Protein AF-A0A2K3KCA1-F1 (afdb_monomer_lite)

Secondary structure (DSSP, 8-state):
--TTS---S---HHHHHHHHHHHHHHHHHH-TTSHHHHHHHHHH-TTS-TTT----SS--HHHHHHHHTHHHHHHHEEEEPSSSTTSBSSSS--SSS-PPP-B-TT-TT--TT-BGGGGEETTTTEE-HHHHHHHB-HHHHHHHHTS---TT--S-EEEE------SSTHHHHHHS-S-HHHHHHHHHHHTT-S--HHHHHTTT-----B-TTTSSSB--TTIIIIISHHHHHHHTT-TTHHHHHHHHHT-

pLDDT: mean 82.25, std 14.73, range [27.23, 96.88]

Sequence (251 aa):
MHKSDGGMGFKSLPAFNLAMLGKQGWRVMSNPNILISKIYKARYFPHCDFFDSKVGHNPSFVWRSICNSKFILKAGSRWRIGSGKDIPLLNENWLYDASAVSLQQTNVLLDARLTVADIIIQDEKCWNMPLITSIFEPNCVTKILDTPLYKSVVDDMRIWRVEKMVNGAWVLLWKIKVPPRVKNLLWRICRRCIPTRVNLRSRGVNCIDTCPLCNEHEEDSHHIFFDCPSSRNVWSMCTFHPIIVAAMQNG

Structure (mmCIF, N/CA/C/O backbone):
data_AF-A0A2K3KCA1-F1
#
_entry.id   AF-A0A2K3KCA1-F1
#
loop_
_atom_site.group_PDB
_atom_site.id
_atom_site.type_symbol
_atom_site.label_atom_id
_atom_site.label_alt_id
_atom_site.label_comp_id
_atom_site.label_asym_id
_atom_site.label_entity_id
_atom_site.label_seq_id
_atom_site.pdbx_PDB_ins_code
_atom_site.Cartn_x
_atom_site.Cartn_y
_atom_site.Cartn_z
_atom_site.occupancy
_atom_site.B_iso_or_equiv
_atom_site.auth_seq_id
_atom_site.auth_comp_id
_atom_site.auth_asym_id
_atom_site.auth_atom_id
_atom_site.pdbx_PDB_model_num
ATOM 1 N N . MET A 1 1 ? 26.285 -17.784 -18.786 1.00 34.34 1 MET A N 1
ATOM 2 C CA . MET A 1 1 ? 26.474 -16.330 -18.600 1.00 34.34 1 MET A CA 1
ATOM 3 C C . MET A 1 1 ? 25.741 -15.924 -17.332 1.00 34.34 1 MET A C 1
ATOM 5 O O . MET A 1 1 ? 24.537 -16.156 -17.238 1.00 34.34 1 MET A O 1
ATOM 9 N N . HIS A 1 2 ? 26.481 -15.498 -16.311 1.00 27.23 2 HIS A N 1
ATOM 10 C CA . HIS A 1 2 ? 25.967 -15.276 -14.960 1.00 27.23 2 HIS A CA 1
ATOM 11 C C . HIS A 1 2 ? 25.140 -13.976 -14.922 1.00 27.23 2 HIS A C 1
ATOM 13 O O . HIS A 1 2 ? 25.362 -13.067 -15.717 1.00 27.23 2 HIS A O 1
ATOM 19 N N . LYS A 1 3 ? 24.174 -13.855 -14.000 1.00 37.88 3 LYS A N 1
ATOM 20 C CA . LYS A 1 3 ? 23.324 -12.648 -13.848 1.00 37.88 3 LYS A CA 1
ATOM 21 C C . LYS A 1 3 ? 24.113 -11.345 -13.603 1.00 37.88 3 LYS A C 1
ATOM 23 O O . LYS A 1 3 ? 23.516 -10.275 -13.696 1.00 37.88 3 LYS A O 1
ATOM 28 N N . SER A 1 4 ? 25.403 -11.438 -13.277 1.00 35.81 4 SER A N 1
ATOM 29 C CA . SER A 1 4 ? 26.333 -10.317 -13.111 1.00 35.81 4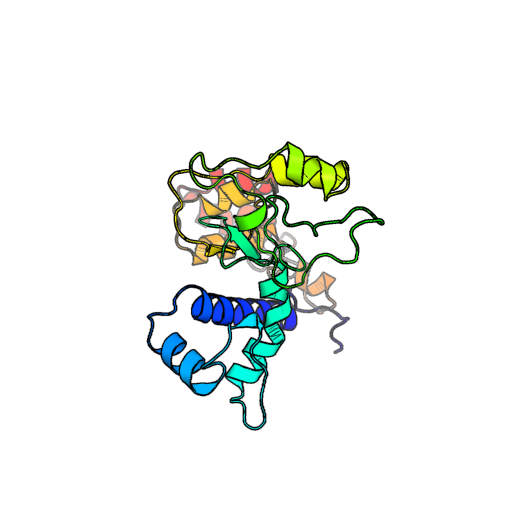 SER A CA 1
ATOM 30 C C . SER A 1 4 ? 26.791 -9.687 -14.430 1.00 35.81 4 SER A C 1
ATOM 32 O O . SER A 1 4 ? 27.203 -8.534 -14.417 1.00 35.81 4 SER A O 1
ATOM 34 N N . ASP A 1 5 ? 26.650 -10.379 -15.566 1.00 35.44 5 ASP A N 1
ATOM 35 C CA . ASP A 1 5 ? 27.353 -10.015 -16.807 1.00 35.44 5 ASP A CA 1
ATOM 36 C C . ASP A 1 5 ? 26.414 -9.405 -17.863 1.00 35.44 5 ASP A C 1
ATOM 38 O O . ASP A 1 5 ? 26.491 -9.717 -19.045 1.00 35.44 5 ASP A O 1
ATOM 42 N N . GLY A 1 6 ? 25.486 -8.540 -17.442 1.00 42.59 6 GLY A N 1
ATOM 43 C CA . GLY A 1 6 ? 24.669 -7.756 -18.377 1.00 42.59 6 GLY A CA 1
ATOM 44 C C . GLY A 1 6 ? 23.314 -8.382 -18.729 1.00 42.59 6 GLY A C 1
ATOM 45 O O . GLY A 1 6 ? 23.112 -8.984 -19.780 1.00 42.59 6 GLY A O 1
ATOM 46 N N . GLY A 1 7 ? 22.314 -8.158 -17.872 1.00 43.47 7 GLY A N 1
ATOM 47 C CA . GLY A 1 7 ? 20.905 -8.379 -18.215 1.00 43.47 7 GLY A CA 1
ATOM 48 C C . GLY A 1 7 ? 20.325 -7.236 -19.064 1.00 43.47 7 GLY A C 1
ATOM 49 O O . GLY A 1 7 ? 20.695 -6.079 -18.894 1.00 43.47 7 GLY A O 1
ATOM 50 N N . MET A 1 8 ? 19.359 -7.542 -19.939 1.00 47.09 8 MET A N 1
ATOM 51 C CA . MET A 1 8 ? 18.669 -6.662 -20.915 1.00 47.09 8 MET A CA 1
ATOM 52 C C . MET A 1 8 ? 17.962 -5.389 -20.375 1.00 47.09 8 MET A C 1
ATOM 54 O O . MET A 1 8 ? 17.256 -4.717 -21.119 1.00 47.09 8 MET A O 1
ATOM 58 N N . GLY A 1 9 ? 18.152 -4.979 -19.117 1.00 46.53 9 GLY A N 1
ATOM 59 C CA . GLY A 1 9 ? 17.523 -3.769 -18.560 1.00 46.53 9 GLY A CA 1
ATOM 60 C C . GLY A 1 9 ? 16.072 -3.974 -18.115 1.00 46.53 9 GLY A C 1
ATOM 61 O O . GLY A 1 9 ? 15.399 -3.023 -17.719 1.00 46.53 9 GLY A O 1
ATOM 62 N N . PHE A 1 10 ? 15.590 -5.219 -18.107 1.00 45.81 10 PHE A N 1
ATOM 63 C CA . PHE A 1 10 ? 14.443 -5.569 -17.286 1.00 45.81 10 PHE A CA 1
ATOM 64 C C . PHE A 1 10 ? 14.870 -5.429 -15.824 1.00 45.81 10 PHE A C 1
ATOM 66 O O . PHE A 1 10 ? 15.789 -6.112 -15.371 1.00 45.81 10 PHE A O 1
ATOM 73 N N . LYS A 1 11 ? 14.210 -4.518 -15.095 1.00 56.41 11 LYS A N 1
ATOM 74 C CA . LYS A 1 11 ? 14.203 -4.494 -13.624 1.00 56.41 11 LYS A CA 1
ATOM 75 C C . LYS A 1 11 ? 14.161 -5.937 -13.117 1.00 56.41 11 LYS A C 1
ATOM 77 O O . LYS A 1 11 ? 13.421 -6.729 -13.694 1.00 56.41 11 LYS A O 1
ATOM 82 N N . SER A 1 12 ? 14.937 -6.252 -12.074 1.00 64.38 12 SER A N 1
ATOM 83 C CA . SER A 1 12 ? 14.978 -7.564 -11.406 1.00 64.38 12 SER A CA 1
ATOM 84 C C . SER A 1 12 ? 13.654 -8.326 -11.573 1.00 64.38 12 SER A C 1
ATOM 86 O O . SER A 1 12 ? 12.647 -7.945 -10.978 1.00 64.38 12 SER A O 1
ATOM 88 N N . LEU A 1 13 ? 13.634 -9.360 -12.432 1.00 71.81 13 LEU A N 1
ATOM 89 C CA . LEU A 1 13 ? 12.456 -10.213 -12.655 1.00 71.81 13 LEU A CA 1
ATOM 90 C C . LEU A 1 13 ? 11.852 -10.699 -11.325 1.00 71.81 13 LEU A C 1
ATOM 92 O O . LEU A 1 13 ? 10.631 -10.635 -11.183 1.00 71.81 13 LEU A O 1
ATOM 96 N N . PRO A 1 14 ? 12.664 -11.095 -10.319 1.00 78.62 14 PRO A N 1
ATOM 97 C CA . PRO A 1 14 ? 12.167 -11.344 -8.971 1.00 78.62 14 PRO A CA 1
ATOM 98 C C . PRO A 1 14 ? 11.385 -10.169 -8.374 1.00 78.62 14 PRO A C 1
ATOM 100 O O . PRO A 1 14 ? 10.274 -10.373 -7.901 1.00 78.62 14 PRO A O 1
ATOM 103 N N . ALA A 1 15 ? 11.910 -8.943 -8.438 1.00 75.81 15 ALA A N 1
ATOM 104 C CA . ALA A 1 15 ? 11.234 -7.760 -7.905 1.00 75.81 15 ALA A CA 1
ATOM 105 C C . ALA A 1 15 ? 9.940 -7.430 -8.666 1.00 75.81 15 ALA A C 1
ATOM 107 O O . ALA A 1 15 ? 8.930 -7.099 -8.049 1.00 75.81 15 ALA A O 1
ATOM 108 N N . PHE A 1 16 ? 9.938 -7.558 -9.997 1.00 78.12 16 PHE A N 1
ATOM 109 C CA . PHE A 1 16 ? 8.734 -7.354 -10.807 1.00 78.12 16 PHE A CA 1
ATOM 110 C C . PHE A 1 16 ? 7.652 -8.390 -10.487 1.00 78.12 16 PHE A C 1
ATOM 112 O O . PHE A 1 16 ? 6.501 -8.029 -10.243 1.00 78.12 16 PHE A O 1
ATOM 119 N N . ASN A 1 17 ? 8.024 -9.671 -10.430 1.00 86.00 17 ASN A N 1
ATOM 120 C CA . ASN A 1 17 ? 7.108 -10.749 -10.067 1.00 86.00 17 ASN A CA 1
ATOM 121 C C . ASN A 1 17 ? 6.548 -10.541 -8.660 1.00 86.00 17 ASN A C 1
ATOM 123 O O . ASN A 1 17 ? 5.348 -10.686 -8.446 1.00 86.00 17 ASN A O 1
ATOM 127 N N . LEU A 1 18 ? 7.395 -10.141 -7.715 1.00 86.62 18 LEU A N 1
ATOM 128 C CA . LEU A 1 18 ? 6.991 -9.879 -6.342 1.00 86.62 18 LEU A CA 1
ATOM 129 C C . LEU A 1 18 ? 6.038 -8.677 -6.240 1.00 86.62 18 LEU A C 1
ATOM 131 O O . LEU A 1 18 ? 5.047 -8.751 -5.517 1.00 86.62 18 LEU A O 1
ATOM 135 N N . ALA A 1 19 ? 6.259 -7.621 -7.029 1.00 86.75 19 ALA A N 1
ATOM 136 C CA . ALA A 1 19 ? 5.333 -6.495 -7.144 1.00 86.75 19 ALA A CA 1
ATOM 137 C C . ALA A 1 19 ? 3.984 -6.910 -7.759 1.00 86.75 19 ALA A C 1
ATOM 139 O O . ALA A 1 19 ? 2.928 -6.482 -7.292 1.00 86.75 19 ALA A O 1
ATOM 140 N N . MET A 1 20 ? 3.993 -7.777 -8.775 1.00 88.19 20 MET A N 1
ATOM 141 C CA . MET A 1 20 ? 2.770 -8.314 -9.382 1.00 88.19 20 MET A CA 1
ATOM 142 C C . MET A 1 20 ? 1.984 -9.194 -8.404 1.00 88.19 20 MET A C 1
ATOM 144 O O . MET A 1 20 ? 0.762 -9.074 -8.330 1.00 88.19 20 MET A O 1
ATOM 148 N N . LEU A 1 21 ? 2.667 -10.033 -7.621 1.00 93.50 21 LEU A N 1
ATOM 149 C CA . LEU A 1 21 ? 2.056 -10.831 -6.553 1.00 93.50 21 LEU A CA 1
ATOM 150 C C . LEU A 1 21 ? 1.466 -9.938 -5.461 1.00 93.50 21 LEU A C 1
ATOM 152 O O . LEU A 1 21 ? 0.311 -10.132 -5.082 1.00 93.50 21 LEU A O 1
ATOM 156 N N . GLY A 1 22 ? 2.207 -8.904 -5.050 1.00 92.62 22 GLY A N 1
ATOM 157 C CA . GLY A 1 22 ? 1.713 -7.875 -4.143 1.00 92.62 22 GLY A CA 1
ATOM 158 C C . GLY A 1 22 ? 0.433 -7.239 -4.683 1.00 92.62 22 GLY A C 1
ATOM 159 O O . GLY A 1 22 ? -0.584 -7.224 -4.001 1.00 92.62 22 GLY A O 1
ATOM 160 N N . LYS A 1 23 ? 0.410 -6.824 -5.954 1.00 91.38 23 LYS A N 1
ATOM 161 C CA . LYS A 1 23 ? -0.791 -6.263 -6.591 1.00 91.38 23 LYS A CA 1
ATOM 162 C C . LYS A 1 23 ? -2.000 -7.204 -6.522 1.00 91.38 23 LYS A C 1
ATOM 164 O O . LYS A 1 23 ? -3.115 -6.732 -6.304 1.00 91.38 23 LYS A O 1
ATOM 169 N N . GLN A 1 24 ? -1.806 -8.514 -6.695 1.00 94.25 24 GLN A N 1
ATOM 170 C CA . GLN A 1 24 ? -2.896 -9.485 -6.538 1.00 94.25 24 GLN A CA 1
ATOM 171 C C . GLN A 1 24 ? -3.348 -9.603 -5.078 1.00 94.25 24 GLN A C 1
ATOM 173 O O . GLN A 1 24 ? -4.548 -9.547 -4.819 1.00 94.25 24 GLN A O 1
ATOM 178 N N . GLY A 1 25 ? -2.416 -9.699 -4.124 1.00 94.94 25 GLY A N 1
ATOM 179 C CA . GLY A 1 25 ? -2.739 -9.713 -2.693 1.00 94.94 25 GLY A CA 1
ATOM 180 C C . GLY A 1 25 ? -3.488 -8.452 -2.249 1.00 94.94 25 GLY A C 1
ATOM 181 O O . GLY A 1 25 ? -4.513 -8.544 -1.579 1.00 94.94 25 GLY A O 1
ATOM 182 N N . TRP A 1 26 ? -3.057 -7.280 -2.724 1.00 94.25 26 TRP A N 1
ATOM 183 C CA . TRP A 1 26 ? -3.742 -6.006 -2.506 1.00 94.25 26 TRP A CA 1
ATOM 184 C C . TRP A 1 26 ? -5.166 -6.032 -3.058 1.00 94.25 26 TRP A C 1
ATOM 186 O O . TRP A 1 26 ? -6.106 -5.646 -2.373 1.00 94.25 26 TRP A O 1
ATOM 196 N N . ARG A 1 27 ? -5.359 -6.547 -4.279 1.00 94.06 27 ARG A N 1
ATOM 197 C C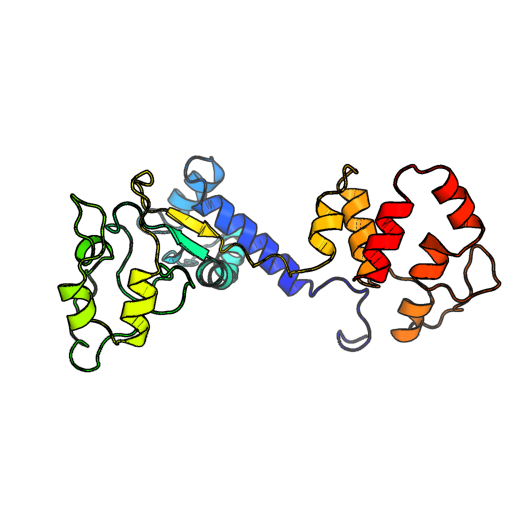A . ARG A 1 27 ? -6.691 -6.660 -4.887 1.00 94.06 27 ARG A CA 1
ATOM 198 C C . ARG A 1 27 ? -7.631 -7.537 -4.060 1.00 94.06 27 ARG A C 1
ATOM 200 O O . ARG A 1 27 ? -8.797 -7.168 -3.936 1.00 94.06 27 ARG A O 1
ATOM 207 N N . VAL A 1 28 ? -7.130 -8.656 -3.527 1.00 93.44 28 VAL A N 1
ATOM 208 C CA . VAL A 1 28 ? -7.892 -9.571 -2.661 1.00 93.44 28 VAL A CA 1
ATOM 209 C C . VAL A 1 28 ? -8.354 -8.859 -1.388 1.00 93.44 28 VAL A C 1
ATOM 211 O O . VAL A 1 28 ? -9.514 -8.979 -1.008 1.00 93.44 28 VAL A O 1
ATOM 214 N N . MET A 1 29 ? -7.469 -8.078 -0.768 1.00 91.38 29 MET A N 1
ATOM 215 C CA . MET A 1 29 ? -7.757 -7.365 0.477 1.00 91.38 29 MET A CA 1
ATOM 216 C C . MET A 1 29 ? -8.664 -6.143 0.274 1.00 91.38 29 MET A C 1
ATOM 218 O O . MET A 1 29 ? -9.647 -5.978 0.986 1.00 91.38 29 MET A O 1
ATOM 222 N N . SER A 1 30 ? -8.372 -5.289 -0.709 1.00 89.62 30 SER A N 1
ATOM 223 C CA . SER A 1 30 ? -9.111 -4.035 -0.921 1.00 89.62 30 SER A CA 1
ATOM 224 C C . SER A 1 30 ? -10.482 -4.224 -1.569 1.00 89.62 30 SER A C 1
ATOM 226 O O . SER A 1 30 ? -11.283 -3.297 -1.565 1.00 89.62 30 SER A O 1
ATOM 228 N N . ASN A 1 31 ? -10.761 -5.395 -2.151 1.00 92.75 31 ASN A N 1
ATOM 229 C CA . ASN A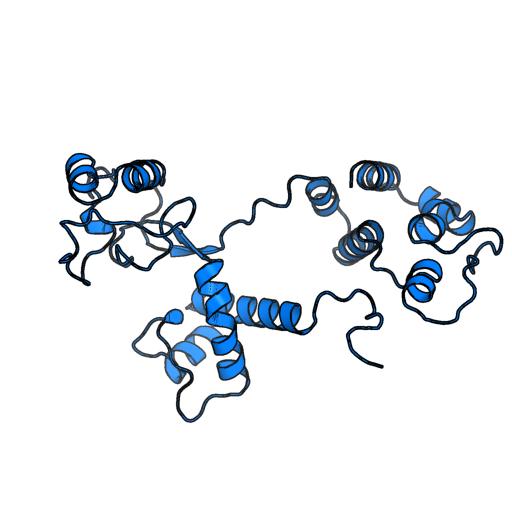 1 31 ? -12.048 -5.696 -2.777 1.00 92.75 31 ASN A CA 1
ATOM 230 C C . ASN A 1 31 ? -12.614 -6.991 -2.184 1.00 92.75 31 ASN A C 1
ATOM 232 O O . ASN A 1 31 ? -12.547 -8.028 -2.837 1.00 92.75 31 ASN A O 1
ATOM 236 N N . PRO A 1 32 ? -13.182 -6.983 -0.970 1.00 92.12 32 PRO A N 1
ATOM 237 C CA . PRO A 1 32 ? -13.661 -8.212 -0.331 1.00 92.12 32 PRO A CA 1
ATOM 238 C C . PRO A 1 32 ? -14.840 -8.862 -1.077 1.00 92.12 32 PRO A C 1
ATOM 240 O O . PRO A 1 32 ? -15.044 -10.071 -0.997 1.00 92.12 32 PRO A O 1
ATOM 243 N N . ASN A 1 33 ? -15.594 -8.078 -1.855 1.00 94.25 33 ASN A N 1
ATOM 244 C CA . ASN A 1 33 ? -16.845 -8.523 -2.472 1.00 94.25 33 ASN A CA 1
ATOM 245 C C . ASN A 1 33 ? -16.694 -9.241 -3.820 1.00 94.25 33 ASN A C 1
ATOM 247 O O . ASN A 1 33 ? -17.650 -9.879 -4.269 1.00 94.25 33 ASN A O 1
ATOM 251 N N . ILE A 1 34 ? -15.529 -9.174 -4.469 1.00 95.81 34 ILE A N 1
ATOM 252 C CA . ILE A 1 34 ? -15.318 -9.891 -5.734 1.00 95.81 34 ILE A CA 1
ATOM 253 C C . ILE A 1 34 ? -15.179 -11.395 -5.476 1.00 95.81 34 ILE A C 1
ATOM 255 O O . ILE A 1 34 ? -14.657 -11.817 -4.443 1.00 95.81 34 ILE A O 1
ATOM 259 N N . LEU A 1 35 ? -15.613 -12.209 -6.443 1.00 96.56 35 LEU A N 1
ATOM 260 C CA . LEU A 1 35 ? -15.652 -13.671 -6.322 1.00 96.56 35 LEU A CA 1
ATOM 261 C C . LEU A 1 35 ? -14.319 -14.262 -5.845 1.00 96.56 35 LEU A C 1
ATOM 263 O O . LEU A 1 35 ? -14.293 -15.071 -4.923 1.00 96.56 35 LEU A O 1
ATOM 267 N N . ILE A 1 36 ? -13.211 -13.821 -6.444 1.00 94.56 36 ILE A N 1
ATOM 268 C CA . ILE A 1 36 ? -11.882 -14.328 -6.102 1.00 94.56 36 ILE A CA 1
ATOM 269 C C . ILE A 1 36 ? -11.548 -14.057 -4.627 1.00 94.56 36 ILE A C 1
ATOM 271 O O . ILE A 1 36 ? -11.116 -14.969 -3.930 1.00 94.56 36 ILE A O 1
ATOM 275 N N . SER A 1 37 ? -11.839 -12.863 -4.107 1.00 96.00 37 SER A N 1
ATOM 276 C CA . SER A 1 37 ? -11.591 -12.515 -2.704 1.00 96.00 37 SER A CA 1
ATOM 277 C C . SER A 1 37 ? -12.434 -13.352 -1.751 1.00 96.00 37 SER A C 1
ATOM 279 O O . SER A 1 37 ? -11.899 -13.857 -0.769 1.00 96.00 37 SER A O 1
ATOM 281 N N . LYS A 1 38 ? -13.715 -13.582 -2.074 1.00 96.88 38 LYS A N 1
ATOM 282 C CA . LYS A 1 38 ? -14.600 -14.462 -1.291 1.00 96.88 38 LYS A CA 1
ATOM 283 C C . LYS A 1 38 ? -14.077 -15.899 -1.241 1.00 96.88 38 LYS A C 1
ATOM 285 O O . LYS A 1 38 ? -14.025 -16.489 -0.165 1.00 96.88 38 LYS A O 1
ATOM 290 N N . ILE A 1 39 ? -13.624 -16.438 -2.377 1.00 95.88 39 ILE A N 1
ATOM 291 C CA . ILE A 1 39 ? -13.025 -17.781 -2.456 1.00 95.88 39 ILE A CA 1
ATOM 292 C C . ILE A 1 39 ? -11.743 -17.858 -1.618 1.00 95.88 39 ILE A C 1
ATOM 294 O O . ILE A 1 39 ? -11.576 -18.792 -0.836 1.00 95.88 39 ILE A O 1
ATOM 298 N N . TYR A 1 40 ? -10.836 -16.885 -1.758 1.00 95.94 40 TYR A N 1
ATOM 299 C CA . TYR A 1 40 ? -9.587 -16.863 -0.991 1.00 95.94 40 TYR A CA 1
ATOM 300 C C . TYR A 1 40 ? -9.843 -16.717 0.514 1.00 95.94 40 TYR A C 1
ATOM 302 O O . TYR A 1 40 ? -9.235 -17.451 1.292 1.00 95.94 40 TYR A O 1
ATOM 310 N N . LYS A 1 41 ? -10.772 -15.836 0.909 1.00 95.75 41 LYS A N 1
ATOM 311 C CA . LYS A 1 41 ? -11.209 -15.656 2.298 1.00 95.75 41 LYS A CA 1
ATOM 312 C C . LYS A 1 41 ? -11.726 -16.971 2.871 1.00 95.75 41 LYS A C 1
ATOM 314 O O . LYS A 1 41 ? -11.189 -17.435 3.867 1.00 95.75 41 LYS A O 1
ATOM 319 N N . ALA A 1 42 ? -12.694 -17.607 2.210 1.00 95.75 42 ALA A N 1
ATOM 320 C CA . ALA A 1 42 ? -13.289 -18.856 2.680 1.00 95.75 42 ALA A CA 1
ATOM 321 C C . ALA A 1 42 ? -12.269 -20.003 2.777 1.00 95.75 42 ALA A C 1
ATOM 323 O O . ALA A 1 42 ? -12.284 -20.763 3.741 1.00 95.75 42 ALA A O 1
ATOM 324 N N . ARG A 1 43 ? -11.365 -20.124 1.796 1.00 95.62 43 ARG A N 1
ATOM 325 C CA . ARG A 1 43 ? -10.423 -21.249 1.725 1.00 95.62 43 ARG A CA 1
ATOM 326 C C . ARG A 1 43 ? -9.196 -21.093 2.621 1.00 95.62 43 ARG A C 1
ATOM 328 O O . ARG A 1 43 ? -8.724 -22.093 3.152 1.00 95.62 43 ARG A O 1
ATOM 335 N N . TYR A 1 44 ? -8.625 -19.894 2.721 1.00 95.88 44 TYR A N 1
ATOM 336 C CA . TYR A 1 44 ? -7.292 -19.715 3.312 1.00 95.88 44 TYR A CA 1
ATOM 337 C C . TYR A 1 44 ? -7.268 -18.864 4.581 1.00 95.88 44 TYR A C 1
ATOM 339 O O . TYR A 1 44 ? -6.315 -18.976 5.351 1.00 95.88 44 TYR A O 1
ATOM 347 N N . PHE A 1 45 ? -8.268 -18.011 4.807 1.00 95.06 45 PHE A N 1
ATOM 348 C CA . PHE A 1 45 ? -8.321 -17.142 5.988 1.00 95.06 45 PHE A CA 1
ATOM 349 C C . PHE A 1 45 ? -9.750 -16.843 6.456 1.00 95.06 45 PHE A C 1
ATOM 351 O O . PHE A 1 45 ? -10.130 -15.678 6.594 1.00 95.06 45 PHE A O 1
ATOM 358 N N . PRO A 1 46 ? -10.563 -17.885 6.724 1.00 95.00 46 PRO A N 1
ATOM 359 C CA . PRO A 1 46 ? -11.988 -17.713 7.004 1.00 95.00 46 PRO A CA 1
ATOM 360 C C . PRO A 1 46 ? -12.246 -16.876 8.261 1.00 95.00 46 PRO A C 1
ATOM 362 O O . PRO A 1 46 ? -13.175 -16.074 8.277 1.00 95.00 46 PRO A O 1
ATOM 365 N N . HIS A 1 47 ? -11.381 -16.999 9.271 1.00 94.06 47 HIS A N 1
ATOM 366 C CA . HIS A 1 47 ? -11.570 -16.398 10.597 1.00 94.06 47 HIS A CA 1
ATOM 367 C C . HIS A 1 47 ? -10.528 -15.332 10.961 1.00 94.06 47 HIS A C 1
ATOM 369 O O . HIS A 1 47 ? -10.496 -14.879 12.097 1.00 94.06 47 HIS A O 1
ATOM 375 N N . CYS A 1 48 ? -9.661 -14.934 10.028 1.00 91.81 48 CYS A N 1
ATOM 376 C CA . CYS A 1 48 ? -8.627 -13.928 10.283 1.00 91.81 48 CYS A CA 1
ATOM 377 C C . CYS A 1 48 ? -8.462 -12.967 9.104 1.00 91.81 48 CYS A C 1
ATOM 379 O O . CYS A 1 48 ? -9.019 -13.204 8.027 1.00 91.81 48 CYS A O 1
ATOM 381 N N . ASP A 1 49 ? -7.730 -11.870 9.295 1.00 90.12 49 ASP A N 1
ATOM 382 C CA . ASP A 1 49 ? -7.418 -10.952 8.202 1.00 90.12 49 ASP A CA 1
ATOM 383 C C . ASP A 1 49 ? -6.371 -11.553 7.244 1.00 90.12 49 ASP A C 1
ATOM 385 O O . ASP A 1 49 ? -5.652 -12.513 7.543 1.00 90.12 49 ASP A O 1
ATOM 389 N N . PHE A 1 50 ? -6.278 -10.978 6.047 1.00 92.94 50 PHE A N 1
ATOM 390 C CA . PHE A 1 50 ? -5.324 -11.378 5.025 1.00 92.94 50 PHE A CA 1
ATOM 391 C C . PHE A 1 50 ? -3.878 -11.388 5.549 1.00 92.94 50 PHE A C 1
ATOM 393 O O . PHE A 1 50 ? -3.125 -12.313 5.224 1.00 92.94 50 PHE A O 1
ATOM 400 N N . PHE A 1 51 ? -3.475 -10.411 6.366 1.00 91.38 51 PHE A N 1
ATOM 401 C CA . PHE A 1 51 ? -2.108 -10.348 6.892 1.00 91.38 51 PHE A CA 1
ATOM 402 C C . PHE A 1 51 ? -1.797 -11.443 7.913 1.00 91.38 51 PHE A C 1
ATOM 404 O O . PHE A 1 51 ? -0.701 -12.001 7.862 1.00 91.38 51 PHE A O 1
ATOM 411 N N . ASP A 1 52 ? -2.772 -11.826 8.735 1.00 90.50 52 ASP A N 1
ATOM 412 C CA . ASP A 1 52 ? -2.617 -12.864 9.765 1.00 90.50 52 ASP A CA 1
ATOM 413 C C . ASP A 1 52 ? -2.711 -14.283 9.204 1.00 90.50 52 ASP A C 1
ATOM 415 O O . ASP A 1 52 ? -2.390 -15.274 9.866 1.00 90.50 52 ASP A O 1
ATOM 419 N N . SER A 1 53 ? -3.166 -14.405 7.959 1.00 93.75 53 SER A N 1
ATOM 420 C CA . SER A 1 53 ? -3.315 -15.704 7.328 1.00 93.75 53 SER A CA 1
ATOM 421 C C . SER A 1 53 ? -1.979 -16.428 7.144 1.00 93.75 53 SER A C 1
ATOM 423 O O . SER A 1 53 ? -0.941 -15.835 6.843 1.00 93.75 53 SER A O 1
ATOM 425 N N . LYS A 1 54 ? -1.997 -17.752 7.289 1.00 92.81 54 LYS A N 1
ATOM 426 C CA . LYS A 1 54 ? -0.813 -18.603 7.121 1.00 92.81 54 LYS A CA 1
ATOM 427 C C . LYS A 1 54 ? -0.857 -19.303 5.763 1.00 92.81 54 LYS A C 1
ATOM 429 O O . LYS A 1 54 ? -1.905 -19.418 5.131 1.00 92.81 54 LYS A O 1
ATOM 434 N N . VAL A 1 55 ? 0.293 -19.790 5.300 1.00 93.88 55 VAL A N 1
ATOM 435 C CA . VAL A 1 55 ? 0.361 -20.591 4.064 1.00 93.88 55 VAL A CA 1
ATOM 436 C C . VAL A 1 55 ? -0.487 -21.866 4.201 1.00 93.88 55 VAL A C 1
ATOM 438 O O . VAL A 1 55 ? -1.178 -22.236 3.257 1.00 93.88 55 VAL A O 1
ATOM 441 N N . GLY A 1 56 ? -0.503 -22.480 5.388 1.00 90.56 56 GLY A N 1
ATOM 442 C CA . GLY A 1 56 ? -1.241 -23.716 5.653 1.00 90.56 56 GLY A CA 1
ATOM 443 C C . GLY A 1 56 ? -0.554 -24.958 5.072 1.00 90.56 56 GLY A C 1
ATOM 444 O O . GLY A 1 56 ? 0.523 -24.868 4.485 1.00 90.56 56 GLY A O 1
ATOM 445 N N . HIS A 1 57 ? -1.181 -26.124 5.252 1.00 87.38 57 HIS A N 1
ATOM 446 C CA . HIS A 1 57 ? -0.593 -27.424 4.898 1.00 87.38 57 HIS A CA 1
ATOM 447 C C . HIS A 1 57 ? -0.722 -27.771 3.402 1.00 87.38 57 HIS A C 1
ATOM 449 O O . HIS A 1 57 ? 0.211 -28.299 2.808 1.00 87.38 57 HIS A O 1
ATOM 455 N N . ASN A 1 58 ? -1.849 -27.425 2.763 1.00 91.94 58 ASN A N 1
ATOM 456 C CA . ASN A 1 58 ? -2.106 -27.713 1.342 1.00 91.94 58 ASN A CA 1
ATOM 457 C C . ASN A 1 58 ? -2.449 -26.441 0.531 1.00 91.94 58 ASN A C 1
ATOM 459 O O . ASN A 1 58 ? -3.585 -26.269 0.067 1.00 91.94 58 ASN A O 1
ATOM 463 N N . PRO A 1 59 ? -1.502 -25.492 0.402 1.00 94.38 59 PRO A N 1
ATOM 464 C CA . PRO A 1 59 ? -1.722 -24.267 -0.353 1.00 94.38 59 PRO A CA 1
ATOM 465 C C . PRO A 1 59 ? -1.710 -24.528 -1.861 1.00 94.38 59 PRO A C 1
ATOM 467 O O . PRO A 1 59 ? -0.869 -25.267 -2.371 1.00 94.38 59 PRO A O 1
ATOM 470 N N . SER A 1 60 ? -2.550 -23.808 -2.609 1.00 95.25 60 SER A N 1
ATOM 471 C CA . SER A 1 60 ? -2.289 -23.650 -4.045 1.00 95.25 60 SER A CA 1
ATOM 472 C C . SER A 1 60 ? -0.962 -22.923 -4.273 1.00 95.25 60 SER A C 1
ATOM 474 O O . SER A 1 60 ? -0.540 -22.100 -3.452 1.00 95.25 60 SER A O 1
ATOM 476 N N . PHE A 1 61 ? -0.337 -23.168 -5.427 1.00 93.50 61 PHE A N 1
ATOM 477 C CA . PHE A 1 61 ? 0.878 -22.457 -5.828 1.00 93.50 61 PHE A CA 1
ATOM 478 C C . PHE A 1 61 ? 0.685 -20.934 -5.767 1.00 93.50 61 PHE A C 1
ATOM 480 O O . PHE A 1 61 ? 1.485 -20.231 -5.157 1.00 93.50 61 PHE A O 1
ATOM 487 N N . VAL A 1 62 ? -0.439 -20.442 -6.298 1.00 93.25 62 VAL A N 1
ATOM 488 C CA . VAL A 1 62 ? -0.777 -19.011 -6.300 1.00 93.25 62 VAL A CA 1
ATOM 489 C C . VAL A 1 62 ? -0.890 -18.455 -4.880 1.00 93.25 62 VAL A C 1
ATOM 491 O O . VAL A 1 62 ? -0.348 -17.388 -4.605 1.00 93.25 62 VAL A O 1
ATOM 494 N N . TRP A 1 63 ? -1.549 -19.168 -3.957 1.00 95.50 63 TRP A N 1
ATOM 495 C CA . TRP A 1 63 ? -1.655 -18.720 -2.563 1.00 95.50 63 TRP A CA 1
ATOM 496 C C . TRP A 1 63 ? -0.290 -18.630 -1.885 1.00 95.50 63 TRP A C 1
ATOM 498 O O . TRP A 1 63 ? 0.016 -17.624 -1.249 1.00 95.50 63 TRP A O 1
ATOM 508 N N . ARG A 1 64 ? 0.562 -19.643 -2.076 1.00 95.19 64 ARG A N 1
ATOM 509 C CA . ARG A 1 64 ? 1.934 -19.632 -1.556 1.00 95.19 64 ARG A CA 1
ATOM 510 C C . ARG A 1 64 ? 2.707 -18.418 -2.081 1.00 95.19 64 ARG A C 1
ATOM 512 O O . ARG A 1 64 ? 3.346 -17.718 -1.302 1.00 95.19 64 ARG A O 1
ATOM 519 N N . SER A 1 65 ? 2.594 -18.120 -3.375 1.00 93.50 65 SER A N 1
ATOM 520 C CA . SER A 1 65 ? 3.233 -16.951 -3.986 1.00 93.50 65 SER A CA 1
ATOM 521 C C . SER A 1 65 ? 2.690 -15.621 -3.449 1.00 93.50 65 SER A C 1
ATOM 523 O O . SER A 1 65 ? 3.473 -14.717 -3.171 1.00 93.50 65 SER A O 1
ATOM 525 N N . ILE A 1 66 ? 1.374 -15.494 -3.254 1.00 95.00 66 ILE A N 1
ATOM 526 C CA . ILE A 1 66 ? 0.766 -14.296 -2.654 1.00 95.00 66 ILE A CA 1
ATOM 527 C C . ILE A 1 66 ? 1.263 -14.112 -1.215 1.00 95.00 66 ILE A C 1
ATOM 529 O O . ILE A 1 66 ? 1.682 -13.011 -0.855 1.00 95.00 66 ILE A O 1
ATOM 533 N N . CYS A 1 67 ? 1.303 -15.182 -0.415 1.00 94.25 67 CYS A N 1
ATOM 534 C CA . CYS A 1 67 ? 1.845 -15.152 0.944 1.00 94.25 67 CYS A CA 1
ATOM 535 C C . CYS A 1 67 ? 3.294 -14.652 0.985 1.00 94.25 67 CYS A C 1
ATOM 537 O O . CYS A 1 67 ? 3.610 -13.800 1.813 1.00 94.25 67 CYS A O 1
ATOM 539 N N . ASN A 1 68 ? 4.140 -15.081 0.044 1.00 92.81 68 ASN A N 1
ATOM 540 C CA . ASN A 1 68 ? 5.528 -14.615 -0.061 1.00 92.81 68 ASN A CA 1
ATOM 541 C C . ASN A 1 68 ? 5.650 -13.105 -0.343 1.00 92.81 68 ASN A C 1
ATOM 543 O O . ASN A 1 68 ? 6.701 -12.526 -0.095 1.00 92.81 68 ASN A O 1
ATOM 547 N N . SER A 1 69 ? 4.595 -12.453 -0.842 1.00 93.69 69 SER A N 1
ATOM 548 C CA . SER A 1 69 ? 4.573 -11.009 -1.126 1.00 93.69 69 SER A CA 1
ATOM 549 C C . SER A 1 69 ? 3.975 -10.147 -0.005 1.00 93.69 69 SER A C 1
ATOM 551 O O . SER A 1 69 ? 4.001 -8.919 -0.096 1.00 93.69 69 SER A O 1
ATOM 553 N N . LYS A 1 70 ? 3.459 -10.753 1.076 1.00 92.94 70 LYS A N 1
ATOM 554 C CA . LYS A 1 70 ? 2.754 -10.032 2.155 1.00 92.94 70 LYS A CA 1
ATOM 555 C C . LYS A 1 70 ? 3.586 -8.958 2.833 1.00 92.94 70 LYS A C 1
ATOM 557 O O . LYS A 1 70 ? 3.045 -7.913 3.180 1.00 92.94 70 LYS A O 1
ATOM 562 N N . PHE A 1 71 ? 4.882 -9.198 3.012 1.00 90.06 71 PHE A N 1
ATOM 563 C CA . PHE A 1 71 ? 5.761 -8.241 3.681 1.00 90.06 71 PHE A CA 1
ATOM 564 C C . PHE A 1 71 ? 5.820 -6.903 2.928 1.00 90.06 71 PHE A C 1
ATOM 566 O O . PHE A 1 71 ? 5.774 -5.850 3.557 1.00 90.06 71 PHE A O 1
ATOM 573 N N . ILE A 1 72 ? 5.813 -6.935 1.587 1.00 90.50 72 ILE A N 1
ATOM 574 C CA . ILE A 1 72 ? 5.746 -5.724 0.756 1.00 90.50 72 ILE A CA 1
ATOM 575 C C . ILE A 1 72 ? 4.425 -5.004 0.974 1.00 90.50 72 ILE A C 1
ATOM 577 O O . ILE A 1 72 ? 4.400 -3.782 1.069 1.00 90.50 72 ILE A O 1
ATOM 581 N N . LEU A 1 73 ? 3.325 -5.751 1.072 1.00 91.62 73 LEU A N 1
ATOM 582 C CA . LEU A 1 73 ? 2.014 -5.160 1.303 1.00 91.62 73 LEU A CA 1
ATOM 583 C C . LEU A 1 73 ? 1.909 -4.507 2.677 1.00 91.62 73 LEU A C 1
ATOM 585 O O . LEU A 1 73 ? 1.374 -3.405 2.781 1.00 91.62 73 LEU A O 1
ATOM 589 N N . LYS A 1 74 ? 2.458 -5.140 3.718 1.00 89.12 74 LYS A N 1
ATOM 590 C CA . LYS A 1 74 ? 2.477 -4.573 5.069 1.00 89.12 74 LYS A CA 1
ATOM 591 C C . LYS A 1 74 ? 3.356 -3.319 5.127 1.00 89.12 74 LYS A C 1
ATOM 593 O O . LYS A 1 74 ? 2.933 -2.308 5.675 1.00 89.12 74 LYS A O 1
ATOM 598 N N . ALA A 1 75 ? 4.533 -3.355 4.499 1.00 86.50 75 ALA A N 1
ATOM 599 C CA . ALA A 1 75 ? 5.455 -2.220 4.448 1.00 86.50 75 ALA A CA 1
ATOM 600 C C . ALA A 1 75 ? 4.925 -1.047 3.602 1.00 86.50 75 ALA A C 1
ATOM 602 O O . ALA A 1 75 ? 5.055 0.109 3.994 1.00 86.50 75 ALA A O 1
ATOM 603 N N . GLY A 1 76 ? 4.315 -1.330 2.449 1.00 88.19 76 GLY A N 1
ATOM 604 C CA . GLY A 1 76 ? 3.851 -0.319 1.495 1.00 88.19 76 GLY A CA 1
ATOM 605 C C . GLY A 1 76 ? 2.456 0.240 1.773 1.00 88.19 76 GLY A C 1
ATOM 606 O O . GLY A 1 76 ? 2.038 1.191 1.115 1.00 88.19 76 GLY A O 1
ATOM 607 N N . SER A 1 77 ? 1.726 -0.310 2.744 1.00 89.94 77 SER A N 1
ATOM 608 C CA . SER A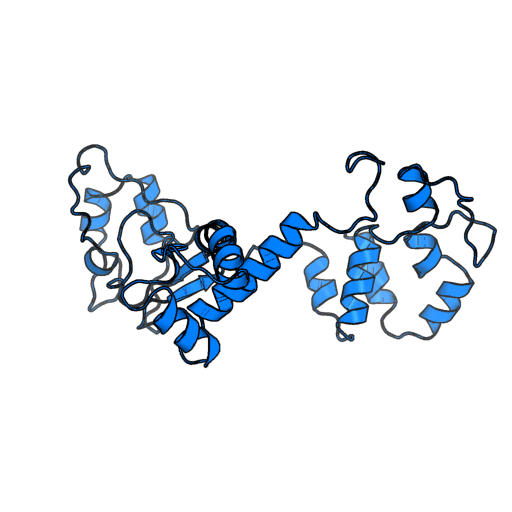 1 77 ? 0.408 0.190 3.137 1.00 89.94 77 SER A CA 1
ATOM 609 C C . SER A 1 77 ? 0.444 0.943 4.462 1.00 89.94 77 SER A C 1
ATOM 611 O O . SER A 1 77 ? 1.404 0.860 5.238 1.00 89.94 77 SER A O 1
ATOM 613 N N . ARG A 1 78 ? -0.601 1.737 4.681 1.00 91.00 78 ARG A N 1
ATOM 614 C CA . ARG A 1 78 ? -0.906 2.376 5.956 1.00 91.00 78 ARG A CA 1
ATOM 615 C C . ARG A 1 78 ? -2.408 2.377 6.204 1.00 91.00 78 ARG A C 1
ATOM 617 O O . ARG A 1 78 ? -3.191 2.235 5.264 1.00 91.00 78 ARG A O 1
ATOM 624 N N . TRP A 1 79 ? -2.817 2.576 7.444 1.00 91.81 79 TRP A N 1
ATOM 625 C CA . TRP A 1 79 ? -4.216 2.819 7.758 1.00 91.81 79 TRP A CA 1
ATOM 626 C C . TRP A 1 79 ? -4.605 4.267 7.469 1.00 91.81 79 TRP A C 1
ATOM 628 O O . TRP A 1 79 ? -3.835 5.211 7.669 1.00 91.81 79 TRP A O 1
ATOM 638 N N . ARG A 1 80 ? -5.827 4.430 6.976 1.00 91.81 80 ARG A N 1
ATOM 639 C CA . ARG A 1 80 ? -6.595 5.662 7.051 1.00 91.81 80 ARG A CA 1
ATOM 640 C C . ARG A 1 80 ? -7.582 5.483 8.194 1.00 91.81 80 ARG A C 1
ATOM 642 O O . ARG A 1 80 ? -8.431 4.597 8.126 1.00 91.81 80 ARG A O 1
ATOM 649 N N . ILE A 1 81 ? -7.425 6.318 9.210 1.00 94.56 81 ILE A N 1
ATOM 650 C CA . ILE A 1 81 ? -8.189 6.242 10.450 1.00 94.56 81 ILE A CA 1
ATOM 651 C C . ILE A 1 81 ? -9.595 6.786 10.194 1.00 94.56 81 ILE A C 1
ATOM 653 O O . ILE A 1 81 ? -9.754 7.920 9.732 1.00 94.56 81 ILE A O 1
ATOM 657 N N . GLY A 1 82 ? -10.590 5.947 10.450 1.00 93.12 82 GLY A N 1
ATOM 658 C CA . GLY A 1 82 ? -12.000 6.292 10.500 1.00 93.12 82 GLY A CA 1
ATOM 659 C C . GLY A 1 82 ? -12.469 6.334 11.948 1.00 93.12 82 GLY A C 1
ATOM 660 O O . GLY A 1 82 ? -12.482 7.410 12.548 1.00 93.12 82 GLY A O 1
ATOM 661 N N . SER A 1 83 ? -12.812 5.167 12.498 1.00 93.62 83 SER A N 1
ATOM 662 C CA . SER A 1 83 ? -13.242 4.994 13.892 1.00 93.62 83 SER A CA 1
ATOM 663 C C . SER A 1 83 ? -12.077 4.717 14.849 1.00 93.62 83 SER A C 1
ATOM 665 O O . SER A 1 83 ? -12.141 5.050 16.032 1.00 93.62 83 SER A O 1
ATOM 667 N N . GLY A 1 84 ? -11.006 4.111 14.330 1.00 93.62 84 GLY A N 1
ATOM 668 C CA . GLY A 1 84 ? -9.848 3.633 15.075 1.00 93.62 84 GLY A CA 1
ATOM 669 C C . GLY A 1 84 ? -10.036 2.276 15.761 1.00 93.62 84 GLY A C 1
ATOM 670 O O . GLY A 1 84 ? -9.066 1.778 16.326 1.00 93.62 84 GLY A O 1
ATOM 671 N N . LYS A 1 85 ? -11.234 1.673 15.732 1.00 93.06 85 LYS A N 1
ATOM 672 C CA . LYS A 1 85 ? -11.565 0.450 16.492 1.00 93.06 85 LYS A CA 1
ATOM 673 C C . LYS A 1 85 ? -10.927 -0.805 15.907 1.00 93.06 85 LYS A C 1
ATOM 675 O O . LYS A 1 85 ? -10.554 -1.706 16.649 1.00 93.06 85 LYS A O 1
ATOM 680 N N . ASP A 1 86 ? -10.764 -0.846 14.588 1.00 90.62 86 ASP A N 1
ATOM 681 C CA . ASP A 1 86 ? -10.172 -1.992 13.888 1.00 90.62 86 ASP A CA 1
ATOM 682 C C . ASP A 1 86 ? -8.643 -1.888 13.777 1.00 90.62 86 ASP A C 1
ATOM 684 O O . ASP A 1 86 ? -7.992 -2.716 13.133 1.00 90.62 86 ASP A O 1
ATOM 688 N N . ILE A 1 87 ? -8.053 -0.846 14.371 1.00 92.50 87 ILE A N 1
ATOM 689 C CA . ILE A 1 87 ? -6.638 -0.519 14.236 1.00 92.50 87 ILE A CA 1
ATOM 690 C C . ILE A 1 87 ? -5.963 -0.705 15.597 1.00 92.50 87 ILE A C 1
ATOM 692 O O . ILE A 1 87 ? -6.109 0.154 16.468 1.00 92.50 87 ILE A O 1
ATOM 696 N N . PRO A 1 88 ? -5.186 -1.785 15.783 1.00 90.94 88 PRO A N 1
ATOM 697 C CA . PRO A 1 88 ? -4.297 -1.922 16.926 1.00 90.94 88 PRO A CA 1
ATOM 698 C C . PRO A 1 88 ? -3.401 -0.695 17.085 1.00 90.94 88 PRO A C 1
ATOM 700 O O . PRO A 1 88 ? -2.824 -0.197 16.114 1.00 90.94 88 PRO A O 1
ATOM 703 N N . LEU A 1 89 ? -3.266 -0.222 18.321 1.00 90.06 89 LEU A N 1
ATOM 704 C CA . LEU A 1 89 ? -2.488 0.975 18.628 1.00 90.06 89 LEU A CA 1
ATOM 705 C C . LEU A 1 89 ? -0.999 0.791 18.296 1.00 90.06 89 LEU A C 1
ATOM 707 O O . LEU A 1 89 ? -0.339 1.716 17.825 1.00 90.06 89 LEU A O 1
ATOM 711 N N . LEU A 1 90 ? -0.480 -0.420 18.507 1.00 87.44 90 LEU A N 1
ATOM 712 C CA . LEU A 1 90 ? 0.920 -0.787 18.295 1.00 87.44 90 LEU A CA 1
ATOM 713 C C . LEU A 1 90 ? 1.078 -1.729 17.096 1.00 87.44 90 LEU A C 1
ATOM 715 O O . LEU A 1 90 ? 0.139 -2.407 16.688 1.00 87.44 90 LEU A O 1
ATOM 719 N N . ASN A 1 91 ? 2.302 -1.823 16.565 1.00 83.12 91 ASN A N 1
ATOM 720 C CA . ASN A 1 91 ? 2.694 -2.766 15.501 1.00 83.12 91 ASN A CA 1
ATOM 721 C C . ASN A 1 91 ? 1.944 -2.621 14.160 1.00 83.12 91 ASN A C 1
ATOM 723 O O . ASN A 1 91 ? 2.058 -3.485 13.282 1.00 83.12 91 ASN A O 1
ATOM 727 N N . GLU A 1 92 ? 1.234 -1.510 13.973 1.00 88.00 92 GLU A N 1
ATOM 728 C CA . GLU A 1 92 ? 0.516 -1.167 12.752 1.00 88.00 92 GLU A CA 1
ATOM 729 C C . GLU A 1 92 ? 0.951 0.198 12.210 1.00 88.00 92 GLU A C 1
ATOM 731 O O . GLU A 1 92 ? 1.320 1.115 12.938 1.00 88.00 92 GLU A O 1
ATOM 736 N N . ASN A 1 93 ? 0.893 0.329 10.887 1.00 89.31 93 ASN A N 1
ATOM 737 C CA . ASN A 1 93 ? 1.332 1.520 10.169 1.00 89.31 93 ASN A CA 1
ATOM 738 C C . ASN A 1 93 ? 0.166 2.505 10.024 1.00 89.31 93 ASN A C 1
ATOM 740 O O . ASN A 1 93 ? -0.416 2.590 8.947 1.00 89.31 93 ASN A O 1
ATOM 744 N N . TRP A 1 94 ? -0.240 3.202 11.082 1.00 91.81 94 TRP A N 1
ATOM 745 C CA . TRP A 1 94 ? -1.384 4.129 11.021 1.00 91.81 94 TRP A CA 1
ATOM 746 C C . TRP A 1 94 ? -1.005 5.613 11.084 1.00 91.81 94 TRP A C 1
ATOM 748 O O . TRP A 1 94 ? -1.804 6.448 10.659 1.00 91.81 94 TRP A O 1
ATOM 758 N N . LEU A 1 95 ? 0.220 5.942 11.510 1.00 91.19 95 LEU A N 1
ATOM 759 C CA . LEU A 1 95 ? 0.756 7.305 11.431 1.00 91.19 95 LEU A CA 1
ATOM 760 C C . LEU A 1 95 ? 0.793 7.808 9.980 1.00 91.19 95 LEU A C 1
ATOM 762 O O . LEU A 1 95 ? 0.920 7.029 9.029 1.00 91.19 95 LEU A O 1
ATOM 766 N N . TYR A 1 96 ? 0.717 9.125 9.793 1.00 86.81 96 TYR A N 1
ATOM 767 C CA . TYR A 1 96 ? 0.710 9.733 8.460 1.00 86.81 96 TYR A CA 1
ATOM 768 C C . TYR A 1 96 ? 2.001 9.477 7.669 1.00 86.81 96 TYR A C 1
ATOM 770 O O . TYR A 1 96 ? 1.942 9.129 6.486 1.00 86.81 96 TYR A O 1
ATOM 778 N N . ASP A 1 97 ? 3.158 9.579 8.330 1.00 83.44 97 ASP A N 1
ATOM 779 C CA . ASP A 1 97 ? 4.465 9.185 7.780 1.00 83.44 97 ASP A CA 1
ATOM 780 C C . ASP A 1 97 ? 4.664 7.657 7.764 1.00 83.44 97 ASP A C 1
ATOM 782 O O . ASP A 1 97 ? 5.597 7.138 7.146 1.00 83.44 97 ASP A O 1
ATOM 786 N N . ALA A 1 98 ? 3.748 6.946 8.424 1.00 80.38 98 ALA A N 1
ATOM 787 C CA . ALA A 1 98 ? 3.708 5.510 8.598 1.00 80.38 98 ALA A CA 1
ATOM 788 C C . ALA A 1 98 ? 5.020 4.937 9.165 1.00 80.38 98 ALA A C 1
ATOM 790 O O . ALA A 1 98 ? 5.490 3.861 8.766 1.00 80.38 98 ALA A O 1
ATOM 791 N N . SER A 1 99 ? 5.591 5.709 10.093 1.00 83.31 99 SER A N 1
ATOM 792 C CA . SER A 1 99 ? 6.597 5.277 11.054 1.00 83.31 99 SER A CA 1
ATOM 793 C C . SER A 1 99 ? 5.976 4.421 12.165 1.00 83.31 99 SER A C 1
ATOM 795 O O . SER A 1 99 ? 4.754 4.344 12.303 1.00 83.31 99 SER A O 1
ATOM 797 N N . ALA A 1 100 ? 6.829 3.731 12.922 1.00 81.88 100 ALA A N 1
ATOM 798 C CA . ALA A 1 100 ? 6.397 2.959 14.079 1.00 81.88 100 ALA A CA 1
ATOM 799 C C . ALA A 1 100 ? 6.099 3.884 15.268 1.00 81.88 100 ALA A C 1
ATOM 801 O O . ALA A 1 100 ? 6.761 4.905 15.458 1.00 81.88 100 ALA A O 1
ATOM 802 N N . VAL A 1 101 ? 5.123 3.487 16.077 1.00 82.75 101 VAL A N 1
ATOM 803 C CA . VAL A 1 101 ? 4.767 4.155 17.330 1.00 82.75 101 VAL A CA 1
ATOM 804 C C . VAL A 1 101 ? 5.776 3.758 18.413 1.00 82.75 101 VAL A C 1
ATOM 806 O O . VAL A 1 101 ? 5.995 2.563 18.622 1.00 82.75 101 VAL A O 1
ATOM 809 N N . SER A 1 102 ? 6.385 4.736 19.095 1.00 78.38 102 SER A N 1
ATOM 810 C CA . SER A 1 102 ? 7.276 4.507 20.242 1.00 78.38 102 SER A CA 1
ATOM 811 C C . SER A 1 102 ? 6.616 4.939 21.554 1.00 78.38 102 SER A C 1
ATOM 813 O O . SER A 1 102 ? 6.052 6.029 21.673 1.00 78.38 102 SER A O 1
ATOM 815 N N . LEU A 1 103 ? 6.659 4.045 22.539 1.00 79.19 103 LEU A N 1
ATOM 816 C CA . LEU A 1 103 ? 6.097 4.247 23.874 1.00 79.19 103 LEU A CA 1
ATOM 817 C C . LEU A 1 103 ? 7.151 4.805 24.825 1.00 79.19 103 LEU A C 1
ATOM 819 O O . LEU A 1 103 ? 8.331 4.487 24.683 1.00 79.19 103 LEU A O 1
ATOM 823 N N . GLN A 1 104 ? 6.724 5.562 25.839 1.00 75.44 104 GLN A N 1
ATOM 824 C CA . GLN A 1 104 ? 7.623 5.895 26.946 1.00 75.44 104 GLN A CA 1
ATOM 825 C C . GLN A 1 104 ? 8.038 4.615 27.692 1.00 75.44 104 GLN A C 1
ATOM 827 O O . GLN A 1 104 ? 7.224 3.711 27.891 1.00 75.44 104 GLN A O 1
ATOM 832 N N . GLN A 1 105 ? 9.298 4.546 28.136 1.00 65.19 105 GLN A N 1
ATOM 833 C CA . GLN A 1 105 ? 9.894 3.366 28.791 1.00 65.19 105 GLN A CA 1
ATOM 834 C C . GLN A 1 105 ? 9.162 2.897 30.061 1.00 65.19 105 GLN A C 1
ATOM 836 O O . GLN A 1 105 ? 9.347 1.763 30.489 1.00 65.19 105 GLN A O 1
ATOM 841 N N . THR A 1 106 ? 8.330 3.737 30.673 1.00 60.66 106 THR A N 1
ATOM 842 C CA . THR A 1 106 ? 7.504 3.406 31.845 1.00 60.66 106 THR A CA 1
ATOM 843 C C . THR A 1 106 ? 6.177 2.729 31.489 1.00 60.66 106 THR A C 1
ATOM 845 O O . THR A 1 106 ? 5.565 2.104 32.349 1.00 60.66 106 THR A O 1
ATOM 848 N N . ASN A 1 107 ? 5.748 2.787 30.224 1.00 61.88 107 ASN A N 1
ATOM 849 C CA . ASN A 1 107 ? 4.433 2.330 29.762 1.00 61.88 107 ASN A CA 1
ATOM 850 C C . ASN A 1 107 ? 4.482 0.981 29.017 1.00 61.88 107 ASN A C 1
ATOM 852 O O . ASN A 1 107 ? 3.590 0.656 28.240 1.00 61.88 107 ASN A O 1
ATOM 856 N N . VAL A 1 108 ? 5.513 0.162 29.249 1.00 59.25 108 VAL A N 1
ATOM 857 C CA . VAL A 1 108 ? 5.738 -1.118 28.535 1.00 59.25 108 VAL A CA 1
ATOM 858 C C . VAL A 1 108 ? 4.622 -2.151 28.792 1.00 59.25 108 VAL A C 1
ATOM 860 O O . VAL A 1 108 ? 4.468 -3.090 28.018 1.00 59.25 108 VAL A O 1
ATOM 863 N N . LEU A 1 109 ? 3.798 -1.959 29.830 1.00 61.28 109 LEU A N 1
ATOM 864 C CA . LEU A 1 109 ? 2.656 -2.819 30.177 1.00 61.28 109 LEU A CA 1
ATOM 865 C C . LEU A 1 109 ? 1.322 -2.384 29.535 1.00 61.28 109 LEU A C 1
ATOM 867 O O . LEU A 1 109 ? 0.256 -2.665 30.081 1.00 61.28 109 LEU A O 1
ATOM 871 N N . LEU A 1 110 ? 1.350 -1.687 28.398 1.00 66.75 110 LEU A N 1
ATOM 872 C CA . LEU A 1 110 ? 0.126 -1.385 27.651 1.00 66.75 110 LEU A CA 1
ATOM 873 C C . LEU A 1 110 ? -0.527 -2.678 27.141 1.00 66.75 110 LEU A C 1
ATOM 875 O O . LEU A 1 110 ? 0.131 -3.544 26.564 1.00 66.75 110 LEU A O 1
ATOM 879 N N . ASP A 1 111 ? -1.836 -2.796 27.368 1.00 66.62 111 ASP A N 1
ATOM 880 C CA . ASP A 1 111 ? -2.632 -3.947 26.944 1.00 66.62 111 ASP A CA 1
ATOM 881 C C . ASP A 1 111 ? -2.578 -4.092 25.413 1.00 66.62 111 ASP A C 1
ATOM 883 O O . ASP A 1 111 ? -2.829 -3.140 24.670 1.00 66.62 111 ASP A O 1
ATOM 887 N N . ALA A 1 112 ? -2.292 -5.305 24.931 1.00 68.38 112 ALA A N 1
ATOM 888 C CA . ALA A 1 112 ? -2.281 -5.646 23.507 1.00 68.38 112 ALA A CA 1
ATOM 889 C C . ALA A 1 112 ? -3.645 -5.440 22.816 1.00 68.38 112 ALA A C 1
ATOM 891 O O . ALA A 1 112 ? -3.730 -5.515 21.591 1.00 68.38 112 ALA A O 1
ATOM 892 N N . ARG A 1 113 ? -4.708 -5.201 23.592 1.00 78.88 113 ARG A N 1
ATOM 893 C CA . ARG A 1 113 ? -6.065 -4.922 23.113 1.00 78.88 113 ARG A CA 1
ATOM 894 C C . ARG A 1 113 ? -6.339 -3.446 22.824 1.00 78.88 113 ARG A C 1
ATOM 896 O O . ARG A 1 113 ? -7.419 -3.152 22.324 1.00 78.88 113 ARG A O 1
ATOM 903 N N . LEU A 1 114 ? -5.407 -2.538 23.123 1.00 88.94 114 LEU A N 1
ATOM 904 C CA . LEU A 1 114 ? -5.599 -1.119 22.836 1.00 88.94 114 LEU A CA 1
ATOM 905 C C . LEU A 1 114 ? -5.607 -0.841 21.334 1.00 88.94 114 LEU A C 1
ATOM 907 O O . LEU A 1 114 ? -4.809 -1.368 20.550 1.00 88.94 114 LEU A O 1
ATOM 911 N N . THR A 1 115 ? -6.502 0.053 20.957 1.00 93.38 115 THR A N 1
ATOM 912 C CA . THR A 1 115 ? -6.775 0.464 19.590 1.00 93.38 115 THR A CA 1
ATOM 913 C C . THR A 1 115 ? -6.543 1.961 19.433 1.00 93.38 115 THR A C 1
ATOM 915 O O . THR A 1 115 ? -6.421 2.711 20.403 1.00 93.38 115 THR A O 1
ATOM 918 N N . VAL A 1 116 ? -6.486 2.432 18.192 1.00 93.75 116 VAL A N 1
ATOM 919 C CA . VAL A 1 116 ? -6.383 3.868 17.905 1.00 93.75 116 VAL A CA 1
ATOM 920 C C . VAL A 1 116 ? -7.630 4.621 18.389 1.00 93.75 116 VAL A C 1
ATOM 922 O O . VAL A 1 116 ? -7.534 5.797 18.730 1.00 93.75 116 VAL A O 1
ATOM 925 N N . ALA A 1 117 ? -8.786 3.955 18.490 1.00 94.69 117 ALA A N 1
ATOM 926 C CA . ALA A 1 117 ? -10.007 4.560 19.020 1.00 94.69 117 ALA A CA 1
ATOM 927 C C . ALA A 1 117 ? -9.858 5.049 20.469 1.00 94.69 117 ALA A C 1
ATOM 929 O O . ALA A 1 117 ? -10.488 6.044 20.822 1.00 94.69 117 ALA A O 1
ATOM 930 N N . ASP A 1 118 ? -9.013 4.395 21.274 1.00 93.00 118 ASP A N 1
ATOM 931 C CA . ASP A 1 118 ? -8.839 4.691 22.704 1.00 93.00 118 ASP A CA 1
ATOM 932 C C . ASP A 1 118 ? -8.101 6.015 22.957 1.00 93.00 118 ASP A C 1
ATOM 934 O O . ASP A 1 118 ? -8.197 6.598 24.036 1.00 93.00 118 ASP A O 1
ATOM 938 N N . ILE A 1 119 ? -7.382 6.521 21.951 1.00 93.69 119 ILE A N 1
ATOM 939 C CA . ILE A 1 119 ? -6.665 7.804 22.005 1.00 93.69 119 ILE A CA 1
ATOM 940 C C . ILE A 1 119 ? -7.371 8.915 21.208 1.00 93.69 119 ILE A C 1
ATOM 942 O O . ILE A 1 119 ? -6.829 10.013 21.059 1.00 93.69 119 ILE A O 1
ATOM 946 N N . ILE A 1 120 ? -8.583 8.650 20.709 1.00 95.00 120 ILE A N 1
ATOM 947 C CA . ILE A 1 120 ? -9.427 9.600 19.974 1.00 95.00 120 ILE A CA 1
ATOM 948 C C . ILE A 1 120 ? -10.639 9.971 20.830 1.00 95.00 120 ILE A C 1
ATOM 950 O O . ILE A 1 120 ? -11.342 9.110 21.353 1.00 95.00 120 ILE A O 1
ATOM 954 N N . ILE A 1 121 ? -10.938 11.266 20.913 1.00 94.25 121 ILE A N 1
ATOM 955 C CA . ILE A 1 121 ? -12.209 11.762 21.442 1.00 94.25 121 ILE A CA 1
ATOM 956 C C . ILE A 1 121 ? -13.258 11.572 20.341 1.00 94.25 121 ILE A C 1
ATOM 958 O O . ILE A 1 121 ? -13.269 12.303 19.349 1.00 94.25 121 ILE A O 1
ATOM 962 N N . GLN A 1 122 ? -14.095 10.541 20.483 1.00 88.75 122 GLN A N 1
ATOM 963 C CA . GLN A 1 122 ? -14.975 10.048 19.413 1.00 88.75 122 GLN A CA 1
ATOM 964 C C . GLN A 1 122 ? -16.029 11.073 18.963 1.00 88.75 122 GLN A C 1
ATOM 966 O O . GLN A 1 122 ? -16.265 11.198 17.762 1.00 88.75 122 GLN A O 1
ATOM 971 N N . ASP A 1 123 ? -16.601 11.847 19.889 1.00 86.94 123 ASP A N 1
ATOM 972 C CA . ASP A 1 123 ? -17.663 12.819 19.580 1.00 86.94 123 ASP A CA 1
ATOM 973 C C . ASP A 1 123 ? -17.164 13.981 18.707 1.00 86.94 123 ASP A C 1
ATOM 975 O O . ASP A 1 123 ? -17.832 14.422 17.771 1.00 86.94 123 ASP A O 1
ATOM 979 N N . GLU A 1 124 ? -15.951 14.461 18.978 1.00 89.12 124 GLU A N 1
ATOM 980 C CA . GLU A 1 124 ? -15.344 15.586 18.258 1.00 89.12 124 GLU A CA 1
ATOM 981 C C . GLU A 1 124 ? -14.468 15.145 17.080 1.00 89.12 124 GLU A C 1
ATOM 983 O O . GLU A 1 124 ? -14.162 15.940 16.179 1.00 89.12 124 GLU A O 1
ATOM 988 N N . LYS A 1 125 ? -14.083 13.866 17.083 1.00 91.62 125 LYS A N 1
ATOM 989 C CA . LYS A 1 125 ? -13.102 13.254 16.192 1.00 91.62 125 LYS A CA 1
ATOM 990 C C . LYS A 1 125 ? -11.767 13.996 16.190 1.00 91.62 125 LYS A C 1
ATOM 992 O O . LYS A 1 125 ? -11.235 14.371 15.142 1.00 91.62 125 LYS A O 1
ATOM 997 N N . CYS A 1 126 ? -11.239 14.207 17.386 1.00 94.69 126 CYS A N 1
ATOM 998 C CA . CYS A 1 126 ? -9.952 14.844 17.621 1.00 94.69 126 CYS A CA 1
ATOM 999 C C . CYS A 1 126 ? -9.076 13.959 18.519 1.00 94.69 126 CYS A C 1
ATOM 1001 O O . CYS A 1 126 ? -9.551 13.034 19.179 1.00 94.69 126 CYS A O 1
ATOM 1003 N N . TRP A 1 127 ? -7.771 14.211 18.505 1.00 96.06 127 TRP A N 1
ATOM 1004 C CA . TRP A 1 127 ? -6.820 13.472 19.329 1.00 96.06 127 TRP A CA 1
ATOM 1005 C C . TRP A 1 127 ? -6.962 13.844 20.807 1.00 96.06 127 TRP A C 1
ATOM 1007 O O . TRP A 1 127 ? -7.018 15.027 21.146 1.00 96.06 127 TRP A O 1
ATOM 1017 N N . ASN A 1 128 ? -6.946 12.848 21.698 1.00 94.94 128 ASN A N 1
ATOM 1018 C CA . ASN A 1 128 ? -6.902 13.079 23.140 1.00 94.94 128 ASN A CA 1
ATOM 1019 C C . ASN A 1 128 ? -5.484 13.500 23.563 1.00 94.94 128 ASN A C 1
ATOM 1021 O O . ASN A 1 128 ? -4.664 12.689 23.995 1.00 94.94 128 ASN A O 1
ATOM 1025 N N . MET A 1 129 ? -5.197 14.789 23.394 1.00 94.06 129 MET A N 1
ATOM 1026 C CA . MET A 1 129 ? -3.894 15.405 23.647 1.00 94.06 129 MET A CA 1
ATOM 1027 C C . MET A 1 129 ? -3.287 15.076 25.023 1.00 94.06 129 MET A C 1
ATOM 1029 O O . MET A 1 129 ? -2.131 14.632 25.062 1.00 94.06 129 MET A O 1
ATOM 1033 N N . PRO A 1 130 ? -4.018 15.249 26.145 1.00 92.81 130 PRO A N 1
ATOM 1034 C CA . PRO A 1 130 ? -3.496 14.911 27.468 1.00 92.81 130 PRO A CA 1
ATOM 1035 C C . PRO A 1 130 ? -3.092 13.438 27.586 1.00 92.81 130 PRO A C 1
ATOM 1037 O O . PRO A 1 130 ? -1.996 13.132 28.057 1.00 92.81 130 PRO A O 1
ATOM 1040 N N . LEU A 1 131 ? -3.943 12.530 27.097 1.00 91.94 131 LEU A N 1
ATOM 1041 C CA . LEU A 1 131 ? -3.693 11.091 27.148 1.00 91.94 131 LEU A CA 1
ATOM 1042 C C . LEU A 1 131 ? -2.469 10.708 26.308 1.00 91.94 131 LEU A C 1
ATOM 1044 O O . LEU A 1 131 ? -1.566 10.031 26.796 1.00 91.94 131 LEU A O 1
ATOM 1048 N N . ILE A 1 132 ? -2.392 11.200 25.072 1.00 92.31 132 ILE A N 1
ATOM 1049 C CA . ILE A 1 132 ? -1.283 10.924 24.149 1.00 92.31 132 ILE A CA 1
ATOM 1050 C C . ILE A 1 132 ? 0.051 11.398 24.739 1.00 92.31 132 ILE A C 1
ATOM 1052 O O . ILE A 1 132 ? 1.030 10.653 24.725 1.00 92.31 132 ILE A O 1
ATOM 1056 N N . THR A 1 133 ? 0.084 12.597 25.321 1.00 91.56 133 THR A N 1
ATOM 1057 C CA . THR A 1 133 ? 1.305 13.160 25.926 1.00 91.56 133 THR A CA 1
ATOM 1058 C C . THR A 1 133 ? 1.791 12.337 27.126 1.00 91.56 133 THR A C 1
ATOM 1060 O O . THR A 1 133 ? 2.993 12.253 27.368 1.00 91.56 133 THR A O 1
ATOM 1063 N N . SER A 1 134 ? 0.874 11.695 27.857 1.00 89.31 134 SER A N 1
ATOM 1064 C CA . SER A 1 134 ? 1.216 10.822 28.989 1.00 89.31 134 SER A CA 1
ATOM 1065 C C . SER A 1 134 ? 1.724 9.432 28.578 1.00 89.31 134 SER A C 1
ATOM 1067 O O . SER A 1 134 ? 2.460 8.797 29.331 1.00 89.31 134 SER A O 1
ATOM 1069 N N . ILE A 1 135 ? 1.341 8.950 27.389 1.00 87.81 135 ILE A N 1
ATOM 1070 C CA . ILE A 1 135 ? 1.613 7.575 26.947 1.00 87.81 135 ILE A CA 1
ATOM 1071 C C . ILE A 1 135 ? 2.867 7.488 26.064 1.00 87.81 135 ILE A C 1
ATOM 1073 O O . ILE A 1 135 ? 3.676 6.563 26.215 1.00 87.81 135 ILE A O 1
ATOM 1077 N N . PHE A 1 136 ? 3.026 8.433 25.134 1.00 89.44 136 PHE A N 1
ATOM 1078 C CA . PHE A 1 136 ? 3.995 8.353 24.038 1.00 89.44 136 PHE A CA 1
ATOM 1079 C C . PHE A 1 136 ? 5.198 9.273 24.240 1.00 89.44 136 PHE A C 1
ATOM 1081 O O . PHE A 1 136 ? 5.138 10.280 24.947 1.00 89.44 136 PHE A O 1
ATOM 1088 N N . GLU A 1 137 ? 6.323 8.934 23.611 1.00 89.31 137 GLU A N 1
ATOM 1089 C CA . GLU A 1 137 ? 7.500 9.806 23.613 1.00 89.31 137 GLU A CA 1
ATOM 1090 C C . GLU A 1 137 ? 7.219 11.118 22.860 1.00 89.31 137 GLU A C 1
ATOM 1092 O O . GLU A 1 137 ? 6.487 11.093 21.867 1.00 89.31 137 GLU A O 1
ATOM 1097 N N . PRO A 1 138 ? 7.851 12.250 23.227 1.00 89.00 138 PRO A N 1
ATOM 1098 C CA . PRO A 1 138 ? 7.585 13.551 22.601 1.00 89.00 138 PRO A CA 1
ATOM 1099 C C . PRO A 1 138 ? 7.682 13.556 21.064 1.00 89.00 138 PRO A C 1
ATOM 1101 O O . PRO A 1 138 ? 6.858 14.169 20.390 1.00 89.00 138 PRO A O 1
ATOM 1104 N N . ASN A 1 139 ? 8.641 12.815 20.496 1.00 89.12 139 ASN A N 1
ATOM 1105 C CA . ASN A 1 139 ? 8.802 12.674 19.042 1.00 89.12 139 ASN A CA 1
ATOM 1106 C C . ASN A 1 139 ? 7.663 11.888 18.375 1.00 89.12 139 ASN A C 1
ATOM 1108 O O . ASN A 1 139 ? 7.396 12.071 17.189 1.00 89.12 139 ASN A O 1
ATOM 1112 N N . CYS A 1 140 ? 7.033 10.966 19.101 1.00 89.69 140 CYS A N 1
ATOM 1113 C CA . CYS A 1 140 ? 5.892 10.204 18.613 1.00 89.69 140 CYS A CA 1
ATOM 1114 C C . CYS A 1 140 ? 4.600 11.013 18.770 1.00 89.69 140 CYS A C 1
ATOM 1116 O O . CYS A 1 140 ? 3.789 11.025 17.847 1.00 89.69 140 CYS A O 1
ATOM 1118 N N . VAL A 1 141 ? 4.458 11.762 19.871 1.00 92.25 141 VAL A N 1
ATOM 1119 C CA . VAL A 1 141 ? 3.330 12.675 20.115 1.00 92.25 141 VAL A CA 1
ATOM 1120 C C . VAL A 1 141 ? 3.137 13.620 18.932 1.00 92.25 141 VAL A C 1
ATOM 1122 O O . VAL A 1 141 ? 2.056 13.640 18.355 1.00 92.25 141 VAL A O 1
ATOM 1125 N N . THR A 1 142 ? 4.178 14.333 18.494 1.00 92.31 142 THR A N 1
ATOM 1126 C CA . THR A 1 142 ? 4.070 15.272 17.360 1.00 92.31 142 THR A CA 1
ATOM 1127 C C . THR A 1 142 ? 3.538 14.598 16.094 1.00 92.31 142 THR A C 1
ATOM 1129 O O . THR A 1 142 ? 2.614 15.103 15.466 1.00 92.31 142 THR A O 1
ATOM 1132 N N . LYS A 1 143 ? 4.031 13.400 15.770 1.00 93.25 143 LYS A N 1
ATOM 1133 C CA . LYS A 1 143 ? 3.580 12.626 14.603 1.00 93.25 143 LYS A CA 1
ATOM 1134 C C . LYS A 1 143 ? 2.139 12.138 14.707 1.00 93.25 143 LYS A C 1
ATOM 1136 O O . LYS A 1 143 ? 1.445 12.065 13.690 1.00 93.25 143 LYS A O 1
ATOM 1141 N N . ILE A 1 144 ? 1.697 11.756 15.906 1.00 94.19 144 ILE A N 1
ATOM 1142 C CA . ILE A 1 144 ? 0.304 11.361 16.148 1.00 94.19 144 ILE A CA 1
ATOM 1143 C C . ILE A 1 144 ? -0.600 12.559 15.863 1.00 94.19 144 ILE A C 1
ATOM 1145 O O . ILE A 1 144 ? -1.555 12.432 15.106 1.00 94.19 144 ILE A O 1
ATOM 1149 N N . LEU A 1 145 ? -0.250 13.736 16.380 1.00 93.06 145 LEU A N 1
ATOM 1150 C CA . LEU A 1 145 ? -1.035 14.959 16.199 1.00 93.06 145 LEU A CA 1
ATOM 1151 C C . LEU A 1 145 ? -1.045 15.464 14.760 1.00 93.06 145 LEU A C 1
ATOM 1153 O O . LEU A 1 145 ? -2.084 15.914 14.282 1.00 93.06 145 LEU A O 1
ATOM 1157 N N . ASP A 1 146 ? 0.072 15.308 14.051 1.00 92.19 146 ASP A N 1
ATOM 1158 C CA . ASP A 1 146 ? 0.168 15.588 12.619 1.00 92.19 146 ASP A CA 1
ATOM 1159 C C . ASP A 1 146 ? -0.620 14.584 11.763 1.00 92.19 146 ASP A C 1
ATOM 1161 O O . ASP A 1 146 ? -0.839 14.818 10.571 1.00 92.19 146 ASP A O 1
ATOM 1165 N N . THR A 1 147 ? -1.054 13.452 12.329 1.00 92.12 147 THR A N 1
ATOM 1166 C CA . THR A 1 147 ? -1.856 12.469 11.601 1.00 92.12 147 THR A CA 1
ATOM 1167 C C . THR A 1 147 ? -3.303 12.959 11.493 1.00 92.12 147 THR A C 1
ATOM 1169 O O . THR A 1 147 ? -4.004 13.044 12.502 1.00 92.12 147 THR A O 1
ATOM 1172 N N . PRO A 1 148 ? -3.795 13.280 10.281 1.00 90.19 148 PRO A N 1
ATOM 1173 C CA . PRO A 1 148 ? -5.073 13.960 10.128 1.00 90.19 148 PRO A CA 1
ATOM 1174 C C . PRO A 1 148 ? -6.255 13.022 10.391 1.00 90.19 148 PRO A C 1
ATOM 1176 O O . PRO A 1 148 ? -6.341 11.932 9.817 1.00 90.19 148 PRO A O 1
ATOM 1179 N N . LEU A 1 149 ? -7.215 13.501 11.185 1.00 92.88 149 LEU A N 1
ATOM 1180 C CA . LEU A 1 149 ? -8.518 12.871 11.382 1.00 92.88 149 LEU A CA 1
ATOM 1181 C C . LEU A 1 149 ? -9.571 13.591 10.534 1.00 92.88 149 LEU A C 1
ATOM 1183 O O . LEU A 1 149 ? -9.914 14.749 10.766 1.00 92.88 149 LEU A O 1
ATOM 1187 N N . TYR A 1 150 ? -10.099 12.904 9.522 1.00 90.44 150 TYR A N 1
ATOM 1188 C CA . TYR A 1 150 ? -11.105 13.477 8.627 1.00 90.44 150 TYR A CA 1
ATOM 1189 C C . TYR A 1 150 ? -12.512 13.149 9.123 1.00 90.44 150 TYR A C 1
ATOM 1191 O O . TYR A 1 150 ? -12.910 11.983 9.145 1.00 90.44 150 TYR A O 1
ATOM 1199 N N . LYS A 1 151 ? -13.310 14.173 9.456 1.00 88.12 151 LYS A N 1
ATOM 1200 C CA . LYS A 1 151 ? -14.704 14.001 9.915 1.00 88.12 151 LYS A CA 1
ATOM 1201 C C . LYS A 1 151 ? -15.558 13.169 8.952 1.00 88.12 151 LYS A C 1
ATOM 1203 O O . LYS A 1 151 ? -16.329 12.335 9.405 1.00 88.12 151 LYS A O 1
ATOM 1208 N N . SER A 1 152 ? -15.334 13.300 7.644 1.00 90.38 152 SER A N 1
ATOM 1209 C CA . SER A 1 152 ? -16.047 12.550 6.600 1.00 90.38 152 SER A CA 1
ATOM 1210 C C . SER A 1 152 ? -15.709 11.055 6.503 1.00 90.38 152 SER A C 1
ATOM 1212 O O . SER A 1 152 ? -16.453 10.311 5.871 1.00 90.38 152 SER A O 1
ATOM 1214 N N . VAL A 1 153 ? -14.593 10.591 7.075 1.00 90.00 153 VAL A N 1
ATOM 1215 C CA . VAL A 1 153 ? -14.140 9.193 6.942 1.00 90.00 153 VAL A CA 1
ATOM 1216 C C . VAL A 1 153 ? -14.627 8.376 8.130 1.00 90.00 153 VAL A C 1
ATOM 1218 O O . VAL A 1 153 ? -14.024 8.455 9.186 1.00 90.00 153 VAL A O 1
ATOM 1221 N N . VAL A 1 154 ? -15.698 7.602 8.000 1.00 90.31 154 VAL A N 1
ATOM 1222 C CA . VAL A 1 154 ? -16.261 6.855 9.144 1.00 90.31 154 VAL A CA 1
ATOM 1223 C C . VAL A 1 154 ? -15.531 5.533 9.378 1.00 90.31 154 VAL A C 1
ATOM 1225 O O . VAL A 1 154 ? -15.152 5.237 10.507 1.00 90.31 154 VAL A O 1
ATOM 1228 N N . ASP A 1 155 ? -15.270 4.783 8.309 1.00 91.56 155 ASP A N 1
ATOM 1229 C CA . ASP A 1 155 ? -14.711 3.435 8.403 1.00 91.56 155 ASP A CA 1
ATOM 1230 C C . ASP A 1 155 ? -13.181 3.421 8.324 1.00 91.56 155 ASP A C 1
ATOM 1232 O O . ASP A 1 155 ? -12.563 4.133 7.516 1.00 91.56 155 ASP A O 1
ATOM 1236 N N . ASP A 1 156 ? -12.574 2.558 9.136 1.00 93.06 156 ASP A N 1
ATOM 1237 C CA . ASP A 1 156 ? -11.147 2.270 9.080 1.00 93.06 156 ASP A CA 1
ATOM 1238 C C . ASP A 1 156 ? -10.809 1.547 7.773 1.00 93.06 156 ASP A C 1
ATOM 1240 O O . ASP A 1 156 ? -11.464 0.588 7.365 1.00 93.06 156 ASP A O 1
ATOM 1244 N N . MET A 1 157 ? -9.777 2.016 7.071 1.00 90.81 157 MET A N 1
ATOM 1245 C CA . MET A 1 157 ? -9.428 1.457 5.765 1.00 90.81 157 MET A CA 1
ATOM 1246 C C . MET A 1 157 ? -7.922 1.404 5.551 1.00 90.81 157 MET A C 1
ATOM 1248 O O . MET A 1 157 ? -7.221 2.401 5.718 1.00 90.81 157 MET A O 1
ATOM 1252 N N . ARG A 1 158 ? -7.413 0.265 5.073 1.00 90.12 158 ARG A N 1
ATOM 1253 C CA . ARG A 1 158 ? -6.032 0.173 4.585 1.00 90.12 158 ARG A CA 1
ATOM 1254 C C . ARG A 1 158 ? -5.902 0.838 3.216 1.00 90.12 158 ARG A C 1
ATOM 1256 O O . ARG A 1 158 ? -6.617 0.504 2.271 1.00 90.12 158 ARG A O 1
ATOM 1263 N N . ILE A 1 159 ? -4.938 1.742 3.097 1.00 89.56 159 ILE A N 1
ATOM 1264 C CA . ILE A 1 159 ? -4.603 2.453 1.863 1.00 89.56 159 ILE A CA 1
ATOM 1265 C C . ILE A 1 159 ? -3.142 2.213 1.485 1.00 89.56 159 ILE A C 1
ATOM 1267 O O . ILE A 1 159 ? -2.277 2.020 2.341 1.00 89.56 159 ILE A O 1
ATOM 1271 N N . TRP A 1 160 ? -2.860 2.197 0.184 1.00 87.75 160 TRP A N 1
ATOM 1272 C CA . TRP A 1 160 ? -1.482 2.140 -0.291 1.00 87.75 160 TRP A CA 1
ATOM 1273 C C . TRP A 1 160 ? -0.822 3.490 -0.023 1.00 87.75 160 TRP A C 1
ATOM 1275 O O . TRP A 1 160 ? -1.427 4.533 -0.290 1.00 87.75 160 TRP A O 1
ATOM 1285 N N . ARG A 1 161 ? 0.407 3.492 0.502 1.00 81.81 161 ARG A N 1
ATOM 1286 C CA . ARG A 1 161 ? 1.168 4.733 0.642 1.00 81.81 161 ARG A CA 1
ATOM 1287 C C . ARG A 1 161 ? 1.386 5.275 -0.763 1.00 81.81 161 ARG A C 1
ATOM 1289 O O . ARG A 1 161 ? 1.940 4.589 -1.620 1.00 81.81 161 ARG A O 1
ATOM 1296 N N . VAL A 1 162 ? 0.933 6.497 -1.017 1.00 63.12 162 VAL A N 1
ATOM 1297 C CA . VAL A 1 162 ? 1.340 7.195 -2.233 1.00 63.12 162 VAL A CA 1
ATOM 1298 C C . VAL A 1 162 ? 2.840 7.405 -2.073 1.00 63.12 162 VAL A C 1
ATOM 1300 O O . VAL A 1 162 ? 3.261 8.248 -1.283 1.00 63.12 162 VAL A O 1
ATOM 1303 N N . GLU A 1 163 ? 3.655 6.591 -2.753 1.00 56.00 163 GLU A N 1
ATOM 1304 C CA . GLU A 1 163 ? 5.046 6.963 -2.990 1.00 56.00 163 GLU A CA 1
ATOM 1305 C C . GLU A 1 163 ? 4.970 8.385 -3.528 1.00 56.00 163 GLU A C 1
ATOM 1307 O O . GLU A 1 163 ? 4.242 8.615 -4.500 1.00 56.00 163 GLU A O 1
ATOM 1312 N N . LYS A 1 164 ? 5.636 9.349 -2.871 1.00 50.16 164 LYS A N 1
ATOM 1313 C CA . LYS A 1 164 ? 5.874 10.654 -3.490 1.00 50.16 164 LYS A CA 1
ATOM 1314 C C . LYS A 1 164 ? 6.384 10.311 -4.881 1.00 50.16 164 LYS A C 1
ATOM 1316 O O . LYS A 1 164 ? 7.476 9.748 -4.981 1.00 50.16 164 LYS A O 1
ATOM 1321 N N . MET A 1 165 ? 5.554 10.511 -5.915 1.00 43.81 165 MET A N 1
ATOM 1322 C CA . MET A 1 165 ? 5.974 10.262 -7.288 1.00 43.81 165 MET A CA 1
ATOM 1323 C C . MET A 1 165 ? 7.287 11.001 -7.390 1.00 43.81 165 MET A C 1
ATOM 1325 O O . MET A 1 165 ? 7.288 12.185 -7.061 1.00 43.81 165 MET A O 1
ATOM 1329 N N . VAL A 1 166 ? 8.372 10.280 -7.690 1.00 44.53 166 VAL A N 1
ATOM 1330 C CA . VAL A 1 166 ? 9.730 10.828 -7.730 1.00 44.53 166 VAL A CA 1
ATOM 1331 C C . VAL A 1 166 ? 9.626 12.236 -8.304 1.00 44.53 166 VAL A C 1
ATOM 1333 O O . VAL A 1 166 ? 9.239 12.369 -9.468 1.00 44.53 166 VAL A O 1
ATOM 1336 N N . ASN A 1 167 ? 9.803 13.258 -7.455 1.00 41.91 167 ASN A N 1
ATOM 1337 C CA . ASN A 1 167 ? 9.625 14.648 -7.863 1.00 41.91 167 ASN A CA 1
ATOM 1338 C C . ASN A 1 167 ? 10.532 14.841 -9.082 1.00 41.91 167 ASN A C 1
ATOM 1340 O O . ASN A 1 167 ? 11.738 14.635 -8.977 1.00 41.91 167 ASN A O 1
ATOM 1344 N N . GLY A 1 168 ? 9.946 15.112 -10.250 1.00 55.66 168 GLY A N 1
ATOM 1345 C CA . GLY A 1 168 ? 10.693 15.127 -11.505 1.00 55.66 168 GLY A CA 1
ATOM 1346 C C . GLY A 1 168 ? 9.834 14.936 -12.755 1.00 55.66 168 GLY A C 1
ATOM 1347 O O . GLY A 1 168 ? 8.627 14.672 -12.687 1.00 55.66 168 GLY A O 1
ATOM 1348 N N . ALA A 1 169 ? 10.495 15.056 -13.910 1.00 56.34 169 ALA A N 1
ATOM 1349 C CA . ALA A 1 169 ? 9.940 15.069 -15.268 1.00 56.34 169 ALA A CA 1
ATOM 1350 C C . ALA A 1 169 ? 8.954 13.924 -15.600 1.00 56.34 169 ALA A C 1
ATOM 1352 O O . ALA A 1 169 ? 8.147 14.035 -16.525 1.00 56.34 169 ALA A O 1
ATOM 1353 N N . TRP A 1 170 ? 8.933 12.838 -14.819 1.00 66.12 170 TRP A N 1
ATOM 1354 C CA . TRP A 1 170 ? 8.013 11.711 -14.998 1.00 66.12 170 TRP A CA 1
ATOM 1355 C C . TRP A 1 170 ? 6.537 12.089 -14.869 1.00 66.12 170 TRP A C 1
ATOM 1357 O O . TRP A 1 170 ? 5.706 11.520 -15.577 1.00 66.12 170 TRP A O 1
ATOM 1367 N N . VAL A 1 171 ? 6.189 13.055 -14.012 1.00 65.69 171 VAL A N 1
ATOM 1368 C CA . VAL A 1 171 ? 4.798 13.531 -13.900 1.00 65.69 171 VAL A CA 1
ATOM 1369 C C . VAL A 1 171 ? 4.322 14.110 -15.236 1.00 65.69 171 VAL A C 1
ATOM 1371 O O . VAL A 1 171 ? 3.180 13.874 -15.629 1.00 65.69 171 VAL A O 1
ATOM 1374 N N . LEU A 1 172 ? 5.200 14.808 -15.965 1.00 68.44 172 LEU A N 1
ATOM 1375 C CA . LEU A 1 172 ? 4.898 15.333 -17.297 1.00 68.44 172 LEU A CA 1
ATOM 1376 C C . LEU A 1 172 ? 4.681 14.188 -18.291 1.00 68.44 172 LEU A C 1
ATOM 1378 O O . LEU A 1 172 ? 3.652 14.168 -18.961 1.00 68.44 172 LEU A O 1
ATOM 1382 N N . LEU A 1 173 ? 5.571 13.187 -18.305 1.00 72.06 173 LEU A N 1
ATOM 1383 C CA . LEU A 1 173 ? 5.466 12.012 -19.182 1.00 72.06 173 LEU A CA 1
ATOM 1384 C C . LEU A 1 173 ? 4.142 11.254 -18.994 1.00 72.06 173 LEU A C 1
ATOM 1386 O O . LEU A 1 173 ? 3.494 10.861 -19.968 1.00 72.06 173 LEU A O 1
ATOM 1390 N N . TRP A 1 174 ? 3.695 11.076 -17.749 1.00 76.00 174 TRP A N 1
ATOM 1391 C CA . TRP A 1 174 ? 2.439 10.376 -17.470 1.00 76.00 174 TRP A CA 1
ATOM 1392 C C . TRP A 1 174 ? 1.189 11.226 -17.744 1.00 76.00 174 TRP A C 1
ATOM 1394 O O . TRP A 1 174 ? 0.131 10.646 -18.008 1.00 76.00 174 TRP A O 1
ATOM 1404 N N . LYS A 1 175 ? 1.297 12.563 -17.778 1.00 77.19 175 LYS A N 1
ATOM 1405 C CA . LYS A 1 175 ? 0.209 13.491 -18.144 1.00 77.19 175 LYS A CA 1
ATOM 1406 C C . LYS A 1 175 ? -0.039 13.609 -19.656 1.00 77.19 175 LYS A C 1
ATOM 1408 O O . LYS A 1 175 ? -1.117 14.052 -20.043 1.00 77.19 175 LYS A O 1
ATOM 1413 N N . ILE A 1 176 ? 0.897 13.181 -20.511 1.00 78.81 176 ILE A N 1
ATOM 1414 C CA . ILE A 1 176 ? 0.739 13.247 -21.977 1.00 78.81 176 ILE A CA 1
ATOM 1415 C C . ILE A 1 176 ? -0.510 12.459 -22.420 1.00 78.81 176 ILE A C 1
ATOM 1417 O O . ILE A 1 176 ? -0.736 11.326 -21.984 1.00 78.81 176 ILE A O 1
ATOM 1421 N N . LYS A 1 177 ? -1.331 13.024 -23.311 1.00 81.44 177 LYS A N 1
ATOM 1422 C CA . LYS A 1 177 ? -2.504 12.348 -23.894 1.00 81.44 177 LYS A CA 1
ATOM 1423 C C . LYS A 1 177 ? -2.100 11.430 -25.059 1.00 81.44 177 LYS A C 1
ATOM 1425 O O . LYS A 1 177 ? -2.376 11.724 -26.212 1.00 81.44 177 LYS A O 1
ATOM 1430 N N . VAL A 1 178 ? -1.431 10.320 -24.750 1.00 80.44 178 VAL A N 1
ATOM 1431 C CA . VAL A 1 178 ? -1.030 9.281 -25.722 1.00 80.44 178 VAL A CA 1
ATOM 1432 C C . VAL A 1 178 ? -1.370 7.878 -25.207 1.00 80.44 178 VAL A C 1
ATOM 1434 O O . VAL A 1 178 ? -1.497 7.695 -23.988 1.00 80.44 178 VAL A O 1
ATOM 1437 N N . PRO A 1 179 ? -1.487 6.866 -26.092 1.00 83.31 179 PRO A N 1
ATOM 1438 C CA . PRO A 1 179 ? -1.727 5.488 -25.677 1.00 83.31 179 PRO A CA 1
ATOM 1439 C C . PRO A 1 179 ? -0.697 4.992 -24.641 1.00 83.31 179 PRO A C 1
ATOM 1441 O O . PRO A 1 179 ? 0.489 5.321 -24.747 1.00 83.31 179 PRO A O 1
ATOM 1444 N N . PRO A 1 180 ? -1.084 4.136 -23.672 1.00 79.12 180 PRO A N 1
ATOM 1445 C CA . PRO A 1 180 ? -0.181 3.650 -22.620 1.00 79.12 180 PRO A CA 1
ATOM 1446 C C . PRO A 1 180 ? 1.106 2.988 -23.130 1.00 79.12 180 PRO A C 1
ATOM 1448 O O . PRO A 1 180 ? 2.144 3.057 -22.470 1.00 79.12 180 PRO A O 1
ATOM 1451 N N . ARG A 1 181 ? 1.065 2.360 -24.313 1.00 79.25 181 ARG A N 1
ATOM 1452 C CA . ARG A 1 181 ? 2.244 1.755 -24.954 1.00 79.25 181 ARG A CA 1
ATOM 1453 C C . ARG A 1 181 ? 3.301 2.803 -25.328 1.00 79.25 181 ARG A C 1
ATOM 1455 O O . ARG A 1 181 ? 4.484 2.546 -25.136 1.00 79.25 181 ARG A O 1
ATOM 1462 N N . VAL A 1 182 ? 2.877 3.993 -25.762 1.00 80.94 182 VAL A N 1
ATOM 1463 C CA . VAL A 1 182 ? 3.771 5.113 -26.103 1.00 80.94 182 VAL A CA 1
ATOM 1464 C C . VAL A 1 182 ? 4.424 5.678 -24.843 1.00 80.94 182 VAL A C 1
ATOM 1466 O O . VAL A 1 182 ? 5.638 5.839 -24.814 1.00 80.94 182 VAL A O 1
ATOM 1469 N N . LYS A 1 183 ? 3.661 5.875 -23.756 1.00 81.38 183 LYS A N 1
ATOM 1470 C CA . LYS A 1 183 ? 4.228 6.310 -22.461 1.00 81.38 183 LYS A CA 1
ATOM 1471 C C . LYS A 1 183 ? 5.288 5.339 -21.946 1.00 81.38 183 LYS A C 1
ATOM 1473 O O . LYS A 1 183 ? 6.347 5.763 -21.500 1.00 81.38 183 LYS A O 1
ATOM 1478 N N . ASN A 1 184 ? 5.023 4.034 -22.046 1.00 80.38 184 ASN A N 1
ATOM 1479 C CA . ASN A 1 184 ? 5.993 3.008 -21.665 1.00 80.38 184 ASN A CA 1
ATOM 1480 C C . ASN A 1 184 ? 7.253 3.050 -22.535 1.00 80.38 184 ASN A C 1
ATOM 1482 O O . ASN A 1 184 ? 8.350 2.914 -22.002 1.00 80.38 184 ASN A O 1
ATOM 1486 N N . LEU A 1 185 ? 7.115 3.244 -23.850 1.00 82.19 185 LEU A N 1
ATOM 1487 C CA . LEU A 1 185 ? 8.263 3.395 -24.742 1.00 82.19 185 LEU A CA 1
ATOM 1488 C C . LEU A 1 185 ? 9.097 4.626 -24.367 1.00 82.19 185 LEU A C 1
ATOM 1490 O O . LEU A 1 185 ? 10.291 4.477 -24.133 1.00 82.19 185 LEU A O 1
ATOM 1494 N N . LEU A 1 186 ? 8.471 5.797 -24.219 1.00 78.75 186 LEU A N 1
ATOM 1495 C CA . LEU A 1 186 ? 9.147 7.033 -23.805 1.00 78.75 186 LEU A CA 1
ATOM 1496 C C . LEU A 1 186 ? 9.864 6.855 -22.464 1.00 78.75 186 LEU A C 1
ATOM 1498 O O . LEU A 1 186 ? 11.035 7.194 -22.334 1.00 78.75 186 LEU A O 1
ATOM 1502 N N . TRP A 1 187 ? 9.204 6.224 -21.490 1.00 77.50 187 TRP A N 1
ATOM 1503 C CA . TRP A 1 187 ? 9.819 5.912 -20.203 1.00 77.50 187 TRP A CA 1
ATOM 1504 C C . TRP A 1 187 ? 11.059 5.014 -20.357 1.00 77.50 187 TRP A C 1
ATOM 1506 O O . TRP A 1 187 ? 12.081 5.259 -19.714 1.00 77.50 187 TRP A O 1
ATOM 1516 N N . ARG A 1 188 ? 11.013 4.003 -21.237 1.00 79.50 188 ARG A N 1
ATOM 1517 C CA . ARG A 1 188 ? 12.165 3.129 -21.529 1.00 79.50 188 ARG A CA 1
ATOM 1518 C C . ARG A 1 188 ? 13.308 3.875 -22.221 1.00 79.50 188 ARG A C 1
ATOM 1520 O O . ARG A 1 188 ? 14.458 3.591 -21.884 1.00 79.50 188 ARG A O 1
ATOM 1527 N N . ILE A 1 189 ? 13.002 4.800 -23.138 1.00 78.69 189 ILE A N 1
ATOM 1528 C CA . ILE A 1 189 ? 13.989 5.662 -23.810 1.00 78.69 189 ILE A CA 1
ATOM 1529 C C . ILE A 1 189 ? 14.702 6.538 -22.773 1.00 78.69 189 ILE A C 1
ATOM 1531 O O . ILE A 1 189 ? 15.922 6.458 -22.646 1.00 78.69 189 ILE A O 1
ATOM 1535 N N . CYS A 1 190 ? 13.951 7.292 -21.961 1.00 74.44 190 CYS A N 1
ATOM 1536 C CA . CYS A 1 190 ? 14.506 8.181 -20.934 1.00 74.44 190 CYS A CA 1
ATOM 1537 C C . CYS A 1 190 ? 15.332 7.423 -19.879 1.00 74.44 190 CYS A C 1
ATOM 1539 O O . CYS A 1 190 ? 16.308 7.941 -19.353 1.00 74.44 190 CYS A O 1
ATOM 1541 N N . ARG A 1 191 ? 14.987 6.163 -19.586 1.00 72.50 191 ARG A N 1
ATOM 1542 C CA . ARG A 1 191 ? 15.765 5.300 -18.679 1.00 72.50 191 ARG A CA 1
ATOM 1543 C C . ARG A 1 191 ? 16.971 4.624 -19.343 1.00 72.50 191 ARG A C 1
ATOM 1545 O O . ARG A 1 191 ? 17.603 3.801 -18.682 1.00 72.50 191 ARG A O 1
ATOM 1552 N N . ARG A 1 192 ? 17.254 4.889 -20.627 1.00 71.94 192 ARG A N 1
ATOM 1553 C CA . ARG A 1 192 ? 18.280 4.200 -21.439 1.00 71.94 192 ARG A CA 1
ATOM 1554 C C . ARG A 1 192 ? 18.185 2.671 -21.316 1.00 71.94 192 ARG A C 1
ATOM 1556 O O . ARG A 1 192 ? 19.179 1.960 -21.244 1.00 71.94 192 ARG A O 1
ATOM 1563 N N . CYS A 1 193 ? 16.960 2.151 -21.236 1.00 74.31 193 CYS A N 1
ATOM 1564 C CA . CYS A 1 193 ? 16.671 0.726 -21.028 1.00 74.31 193 CYS A CA 1
ATOM 1565 C C . CYS A 1 193 ? 16.274 0.009 -22.328 1.00 74.31 193 CYS A C 1
ATOM 1567 O O . CYS A 1 193 ? 15.689 -1.077 -22.291 1.00 74.31 193 CYS A O 1
ATOM 1569 N N . ILE A 1 194 ? 16.529 0.631 -23.478 1.00 82.75 194 ILE A N 1
ATOM 1570 C CA . ILE A 1 194 ? 16.311 0.032 -24.794 1.00 82.75 194 ILE A CA 1
ATOM 1571 C C . ILE A 1 194 ? 17.604 -0.663 -25.225 1.00 82.75 194 ILE A C 1
ATOM 1573 O O . ILE A 1 194 ? 18.682 -0.128 -24.955 1.00 82.75 194 ILE A O 1
ATOM 1577 N N . PRO A 1 195 ? 17.520 -1.851 -25.849 1.00 84.56 195 PRO A N 1
ATOM 1578 C CA . PRO A 1 195 ? 18.683 -2.592 -26.328 1.00 84.56 195 PRO A CA 1
ATOM 1579 C C . PRO A 1 195 ? 19.271 -1.939 -27.587 1.00 84.56 195 PRO A C 1
ATOM 1581 O O . PRO A 1 195 ? 19.257 -2.538 -28.655 1.00 84.56 195 PRO A O 1
ATOM 1584 N N . THR A 1 196 ? 19.744 -0.699 -27.471 1.00 88.81 196 THR A N 1
ATOM 1585 C CA . THR A 1 196 ? 20.484 -0.054 -28.556 1.00 88.81 196 THR A CA 1
ATOM 1586 C C . THR A 1 196 ? 21.883 -0.651 -28.657 1.00 88.81 196 THR A C 1
ATOM 1588 O O . THR A 1 196 ? 22.382 -1.196 -27.666 1.00 88.81 196 THR A O 1
ATOM 1591 N N . ARG A 1 197 ? 22.547 -0.565 -29.814 1.00 87.69 197 ARG A N 1
ATOM 1592 C CA . ARG A 1 197 ? 23.883 -1.172 -29.987 1.00 87.69 197 ARG A CA 1
ATOM 1593 C C . ARG A 1 197 ? 24.912 -0.657 -28.978 1.00 87.69 197 ARG A C 1
ATOM 1595 O O . ARG A 1 197 ? 25.659 -1.463 -28.428 1.00 87.69 197 ARG A O 1
ATOM 1602 N N . VAL A 1 198 ? 24.879 0.631 -28.630 1.00 87.81 198 VAL A N 1
ATOM 1603 C CA . VAL A 1 198 ? 25.717 1.202 -27.553 1.00 87.81 198 VAL A CA 1
ATOM 1604 C C . VAL A 1 198 ? 25.412 0.554 -26.190 1.00 87.81 198 VAL A C 1
ATOM 1606 O O . VAL A 1 198 ? 26.315 0.177 -25.438 1.00 87.81 198 VAL A O 1
ATOM 1609 N N . ASN A 1 199 ? 24.132 0.341 -25.870 1.00 83.62 199 ASN A N 1
ATOM 1610 C CA . ASN A 1 199 ? 23.711 -0.317 -24.628 1.00 83.62 199 ASN A CA 1
ATOM 1611 C C . ASN A 1 199 ? 24.013 -1.824 -24.602 1.00 83.62 199 ASN A C 1
ATOM 1613 O O . ASN A 1 199 ? 24.213 -2.392 -23.531 1.00 83.62 199 ASN A O 1
ATOM 1617 N N . LEU A 1 200 ? 24.013 -2.487 -25.758 1.00 85.19 200 LEU A N 1
ATOM 1618 C CA . LEU A 1 200 ? 24.385 -3.894 -25.890 1.00 85.19 200 LEU A CA 1
ATOM 1619 C C . LEU A 1 200 ? 25.900 -4.064 -25.736 1.00 85.19 200 LEU A C 1
ATOM 1621 O O . LEU A 1 200 ? 26.339 -4.904 -24.948 1.00 85.19 200 LEU A O 1
ATOM 1625 N N . ARG A 1 201 ? 26.694 -3.212 -26.395 1.00 86.12 201 ARG A N 1
ATOM 1626 C CA . ARG A 1 201 ? 28.158 -3.221 -26.296 1.00 86.12 201 ARG A CA 1
ATOM 1627 C C . ARG A 1 201 ? 28.649 -2.920 -24.885 1.00 86.12 201 ARG A C 1
ATOM 1629 O O . ARG A 1 201 ? 29.491 -3.651 -24.373 1.00 86.12 201 ARG A O 1
ATOM 1636 N N . SER A 1 202 ? 28.077 -1.918 -24.209 1.00 82.06 202 SER A N 1
ATOM 1637 C CA . SER A 1 202 ? 28.414 -1.625 -22.802 1.00 82.06 202 SER A CA 1
ATOM 1638 C C . SER A 1 202 ? 28.098 -2.780 -21.841 1.00 82.06 202 SER A C 1
ATOM 1640 O O . SER A 1 202 ? 28.573 -2.793 -20.708 1.00 82.06 202 SER A O 1
ATOM 1642 N N . ARG A 1 203 ? 27.323 -3.774 -22.290 1.00 76.62 203 ARG A N 1
ATOM 1643 C CA . ARG A 1 203 ? 26.979 -4.997 -21.554 1.00 76.62 203 ARG A CA 1
ATOM 1644 C C . ARG A 1 203 ? 27.696 -6.243 -22.078 1.00 76.62 203 ARG A C 1
ATOM 1646 O O . ARG A 1 203 ? 27.268 -7.350 -21.779 1.00 76.62 203 ARG A O 1
ATOM 1653 N N . GLY A 1 204 ? 28.764 -6.074 -22.857 1.00 81.75 204 GLY A N 1
ATOM 1654 C CA . GLY A 1 204 ? 29.611 -7.174 -23.321 1.00 81.75 204 GLY A CA 1
ATOM 1655 C C . GLY A 1 204 ? 29.069 -7.949 -24.524 1.00 81.75 204 GLY A C 1
ATOM 1656 O O . GLY A 1 204 ? 29.633 -8.981 -24.880 1.00 81.75 204 GLY A O 1
ATOM 1657 N N . VAL A 1 205 ? 28.001 -7.478 -25.178 1.00 87.31 205 VAL A N 1
ATOM 1658 C CA . VAL A 1 205 ? 27.556 -8.054 -26.454 1.00 87.31 205 VAL A CA 1
ATOM 1659 C C . VAL A 1 205 ? 28.457 -7.527 -27.567 1.00 87.31 205 VAL A C 1
ATOM 1661 O O . VAL A 1 205 ? 28.549 -6.319 -27.776 1.00 87.31 205 VAL A O 1
ATOM 1664 N N . ASN A 1 206 ? 29.109 -8.430 -28.300 1.00 88.94 206 ASN A N 1
ATOM 1665 C CA . ASN A 1 206 ? 29.940 -8.047 -29.435 1.00 88.94 206 ASN A CA 1
ATOM 1666 C C . ASN A 1 206 ? 29.057 -7.652 -30.629 1.00 88.94 206 ASN A C 1
ATOM 1668 O O . ASN A 1 206 ? 28.513 -8.509 -31.326 1.00 88.94 206 ASN A O 1
ATOM 1672 N N . CYS A 1 207 ? 28.885 -6.350 -30.840 1.00 86.31 207 CYS A N 1
ATOM 1673 C CA . CYS A 1 207 ? 28.165 -5.800 -31.979 1.00 86.31 207 CYS A CA 1
ATOM 1674 C C . CYS A 1 207 ? 28.779 -4.473 -32.440 1.00 86.31 207 CYS A C 1
ATOM 1676 O O . CYS A 1 207 ? 29.380 -3.725 -31.659 1.00 86.31 207 CYS A O 1
ATOM 1678 N N . ILE A 1 208 ? 28.584 -4.164 -33.722 1.00 89.56 208 ILE A N 1
ATOM 1679 C CA . ILE A 1 208 ? 28.844 -2.830 -34.273 1.00 89.56 208 ILE A CA 1
ATOM 1680 C C . ILE A 1 208 ? 27.931 -1.840 -33.539 1.00 89.56 208 ILE A C 1
ATOM 1682 O O . ILE A 1 208 ? 26.818 -2.198 -33.169 1.00 89.56 208 ILE A O 1
ATOM 1686 N N . ASP A 1 209 ? 28.421 -0.639 -33.274 1.00 86.94 209 ASP A N 1
ATOM 1687 C CA . ASP A 1 209 ? 27.758 0.449 -32.553 1.00 86.94 209 ASP A CA 1
ATOM 1688 C C . ASP A 1 209 ? 27.128 1.467 -33.487 1.00 86.94 209 ASP A C 1
ATOM 1690 O O . ASP A 1 209 ? 26.278 2.213 -33.033 1.00 86.94 209 ASP A O 1
ATOM 1694 N N . THR A 1 210 ? 27.477 1.484 -34.771 1.00 92.44 210 THR A N 1
ATOM 1695 C CA . THR A 1 210 ? 26.888 2.401 -35.749 1.00 92.44 210 THR A CA 1
ATOM 1696 C C . THR A 1 210 ? 25.375 2.217 -35.872 1.00 92.44 210 THR A C 1
ATOM 1698 O O . THR A 1 210 ? 24.838 1.112 -35.772 1.00 92.44 210 THR A O 1
ATOM 1701 N N . CYS A 1 211 ? 24.667 3.314 -36.099 1.00 89.94 211 CYS A N 1
ATOM 1702 C CA . CYS A 1 211 ? 23.228 3.369 -36.281 1.00 89.94 211 CYS A CA 1
ATOM 1703 C C . CYS A 1 211 ? 22.822 2.636 -37.565 1.00 89.94 211 CYS A C 1
ATOM 1705 O O . CYS A 1 211 ? 23.296 3.005 -38.635 1.00 89.94 211 CYS A O 1
ATOM 1707 N N . PRO A 1 212 ? 21.903 1.655 -37.515 1.00 87.62 212 PRO A N 1
ATOM 1708 C CA . PRO A 1 212 ? 21.480 0.907 -38.700 1.00 87.62 212 PRO A CA 1
ATOM 1709 C C . PRO A 1 212 ? 20.678 1.742 -39.704 1.00 87.62 212 PRO A C 1
ATOM 1711 O O . PRO A 1 212 ? 20.427 1.278 -40.811 1.00 87.62 212 PRO A O 1
ATOM 1714 N N . LEU A 1 213 ? 20.220 2.933 -39.307 1.00 89.12 213 LEU A N 1
ATOM 1715 C CA . LEU A 1 213 ? 19.379 3.792 -40.137 1.00 89.12 213 LEU A CA 1
ATOM 1716 C C . LEU A 1 213 ? 20.194 4.806 -40.944 1.00 89.12 213 LEU A C 1
ATOM 1718 O O . LEU A 1 213 ? 19.862 5.045 -42.099 1.00 89.12 213 LEU A O 1
ATOM 1722 N N . CYS A 1 214 ? 21.226 5.410 -40.346 1.00 89.38 214 CYS A N 1
ATOM 1723 C CA . CYS A 1 214 ? 22.062 6.410 -41.019 1.00 89.38 214 CYS A CA 1
ATOM 1724 C C . CYS A 1 214 ? 23.493 5.940 -41.291 1.00 89.38 214 CYS A C 1
ATOM 1726 O O . CYS A 1 214 ? 24.162 6.544 -42.112 1.00 89.38 214 CYS A O 1
ATOM 1728 N N . ASN A 1 215 ? 23.976 4.890 -40.618 1.00 88.44 215 ASN A N 1
ATOM 1729 C CA . ASN A 1 215 ? 25.351 4.378 -40.684 1.00 88.44 215 ASN A CA 1
ATOM 1730 C C . ASN A 1 215 ? 26.470 5.384 -40.334 1.00 88.44 215 ASN A C 1
ATOM 1732 O O . ASN A 1 215 ? 27.640 5.042 -40.462 1.00 88.44 215 ASN A O 1
ATOM 1736 N N . GLU A 1 216 ? 26.135 6.584 -39.855 1.00 85.94 216 GLU A N 1
ATOM 1737 C CA . GLU A 1 216 ? 27.102 7.670 -39.620 1.00 85.94 216 GLU A CA 1
ATOM 1738 C C . GLU A 1 216 ? 27.456 7.886 -38.143 1.00 85.94 216 GLU A C 1
ATOM 1740 O O . GLU A 1 216 ? 28.560 8.317 -37.831 1.00 85.94 216 GLU A O 1
ATOM 1745 N N . HIS A 1 217 ? 26.527 7.603 -37.228 1.00 89.12 217 HIS A N 1
ATOM 1746 C CA . HIS A 1 217 ? 26.670 7.887 -35.795 1.00 89.12 217 HIS A CA 1
ATOM 1747 C C . HIS A 1 217 ? 26.456 6.623 -34.965 1.00 89.12 217 HIS A C 1
ATOM 1749 O O . HIS A 1 217 ? 25.894 5.650 -35.465 1.00 89.12 217 HIS A O 1
ATOM 1755 N N . GLU A 1 218 ? 26.848 6.631 -33.693 1.00 89.56 218 GLU A N 1
ATOM 1756 C CA . GLU A 1 218 ? 26.537 5.539 -32.768 1.00 89.56 218 GLU A CA 1
ATOM 1757 C C . GLU A 1 218 ? 25.018 5.409 -32.512 1.00 89.56 218 GLU A C 1
ATOM 1759 O O . GLU A 1 218 ? 24.280 6.387 -32.386 1.00 89.56 218 GLU A O 1
ATOM 1764 N N . GLU A 1 219 ? 24.526 4.174 -32.416 1.00 90.38 219 GLU A N 1
ATOM 1765 C CA . GLU A 1 219 ? 23.153 3.829 -32.061 1.00 90.38 219 GLU A CA 1
ATOM 1766 C C . GLU A 1 219 ? 22.970 3.893 -30.540 1.00 90.38 219 GLU A C 1
ATOM 1768 O O . GLU A 1 219 ? 22.892 2.878 -29.831 1.00 90.38 219 GLU A O 1
ATOM 1773 N N . ASP A 1 220 ? 22.898 5.108 -30.016 1.00 87.12 220 ASP A N 1
ATOM 1774 C CA . ASP A 1 220 ? 22.375 5.343 -28.679 1.00 87.12 220 ASP A CA 1
ATOM 1775 C C . ASP A 1 220 ? 20.857 5.618 -28.711 1.00 87.12 220 ASP A C 1
ATOM 1777 O O . ASP A 1 220 ? 20.226 5.755 -29.763 1.00 87.12 220 ASP A O 1
ATOM 1781 N N . SER A 1 221 ? 20.234 5.651 -27.528 1.00 85.00 221 SER A N 1
ATOM 1782 C CA . SER A 1 221 ? 18.786 5.876 -27.407 1.00 85.00 221 SER A CA 1
ATOM 1783 C C . SER A 1 221 ? 18.353 7.294 -27.798 1.00 85.00 221 SER A C 1
ATOM 1785 O O . SER A 1 221 ? 17.172 7.501 -28.057 1.00 85.00 221 SER A O 1
ATOM 1787 N N . HIS A 1 222 ? 19.257 8.273 -27.812 1.00 82.31 222 HIS A N 1
ATOM 1788 C CA . HIS A 1 222 ? 18.933 9.636 -28.218 1.00 82.31 222 HIS A CA 1
ATOM 1789 C C . HIS A 1 222 ? 19.000 9.759 -29.741 1.00 82.31 222 HIS A C 1
ATOM 1791 O O . HIS A 1 222 ? 18.036 10.181 -30.374 1.00 82.31 222 HIS A O 1
ATOM 1797 N N . HIS A 1 223 ? 20.082 9.279 -30.344 1.00 86.31 223 HIS A N 1
ATOM 1798 C CA . HIS A 1 223 ? 20.300 9.294 -31.772 1.00 86.31 223 HIS A CA 1
ATOM 1799 C C . HIS A 1 223 ? 19.218 8.517 -32.516 1.00 86.31 223 HIS A C 1
ATOM 1801 O O . HIS A 1 223 ? 18.522 9.093 -33.351 1.00 86.31 223 HIS A O 1
ATOM 1807 N N . ILE A 1 224 ? 19.005 7.237 -32.188 1.00 87.44 224 ILE A N 1
ATOM 1808 C CA . ILE A 1 224 ? 18.060 6.404 -32.944 1.00 87.44 224 ILE A CA 1
ATOM 1809 C C . ILE A 1 224 ? 16.627 6.935 -32.865 1.00 87.44 224 ILE A C 1
ATOM 1811 O O . ILE A 1 224 ? 15.874 6.787 -33.821 1.00 87.44 224 ILE A O 1
ATOM 1815 N N . PHE A 1 225 ? 16.232 7.570 -31.759 1.00 84.00 225 PHE A N 1
ATOM 1816 C CA . PHE A 1 225 ? 14.874 8.076 -31.609 1.00 84.00 225 PHE A CA 1
ATOM 1817 C C . PHE A 1 225 ? 14.728 9.550 -31.976 1.00 84.00 225 PHE A C 1
ATOM 1819 O O . PHE A 1 225 ? 13.628 9.895 -32.360 1.00 84.00 225 PHE A O 1
ATOM 1826 N N . PHE A 1 226 ? 15.747 10.410 -31.924 1.00 81.25 226 PHE A N 1
ATOM 1827 C CA . PHE A 1 226 ? 15.559 11.865 -32.084 1.00 81.25 226 PHE A CA 1
ATOM 1828 C C . PHE A 1 226 ? 16.514 12.534 -33.07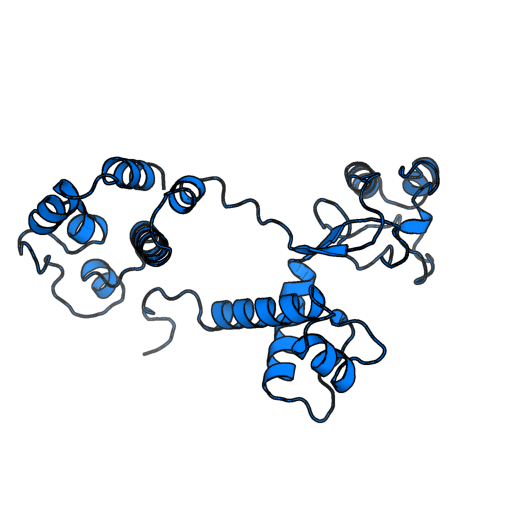2 1.00 81.25 226 PHE A C 1
ATOM 1830 O O . PHE A 1 226 ? 16.061 13.380 -33.841 1.00 81.25 226 PHE A O 1
ATOM 1837 N N . ASP A 1 227 ? 17.799 12.168 -33.100 1.00 84.31 227 ASP A N 1
ATOM 1838 C CA . ASP A 1 227 ? 18.761 12.848 -33.986 1.00 84.31 227 ASP A CA 1
ATOM 1839 C C . ASP A 1 227 ? 18.911 12.212 -35.357 1.00 84.31 227 ASP A C 1
ATOM 1841 O O . ASP A 1 227 ? 19.265 12.904 -36.311 1.00 84.31 227 ASP A O 1
ATOM 1845 N N . CYS A 1 228 ? 18.636 10.914 -35.474 1.00 88.50 228 CYS A N 1
ATOM 1846 C CA . CYS A 1 228 ? 18.765 10.200 -36.730 1.00 88.50 228 CYS A CA 1
ATOM 1847 C C . CYS A 1 228 ? 17.884 10.875 -37.797 1.00 88.50 228 CYS A C 1
ATOM 1849 O O . CYS A 1 228 ? 16.692 11.080 -37.540 1.00 88.50 228 CYS A O 1
ATOM 1851 N N . PRO A 1 229 ? 18.417 11.187 -38.996 1.00 87.06 229 PRO A N 1
ATOM 1852 C CA . PRO A 1 229 ? 17.648 11.817 -40.071 1.00 87.06 229 PRO A CA 1
ATOM 1853 C C . PRO A 1 229 ? 16.333 11.086 -40.371 1.00 87.06 229 PRO A C 1
ATOM 1855 O O . PRO A 1 229 ? 15.278 11.710 -40.486 1.00 87.06 229 PRO A O 1
ATOM 1858 N N . SER A 1 230 ? 16.373 9.750 -40.384 1.00 85.00 230 SER A N 1
ATOM 1859 C CA . SER A 1 230 ? 15.195 8.897 -40.565 1.00 85.00 230 SER A CA 1
ATOM 1860 C C . SER A 1 230 ? 14.148 9.106 -39.469 1.00 85.00 230 SER A C 1
ATOM 1862 O O . SER A 1 230 ? 12.955 9.164 -39.754 1.00 85.00 230 SER A O 1
ATOM 1864 N N . SER A 1 231 ? 14.575 9.277 -38.219 1.00 84.12 231 SER A N 1
ATOM 1865 C CA . SER A 1 231 ? 13.681 9.488 -37.077 1.00 84.12 231 SER A CA 1
ATOM 1866 C C . SER A 1 231 ? 13.137 10.912 -37.020 1.00 84.12 231 SER A C 1
ATOM 1868 O O . SER A 1 231 ? 11.954 11.093 -36.738 1.00 84.12 231 SER A O 1
ATOM 1870 N N . ARG A 1 232 ? 13.940 11.927 -37.367 1.00 82.31 232 ARG A N 1
ATOM 1871 C CA . ARG A 1 232 ? 13.475 13.321 -37.498 1.00 82.31 232 ARG A CA 1
ATOM 1872 C C . ARG A 1 232 ? 12.330 13.446 -38.500 1.00 82.31 232 ARG A C 1
ATOM 1874 O O . ARG A 1 232 ? 11.352 14.130 -38.212 1.00 82.31 232 ARG A O 1
ATOM 1881 N N . ASN A 1 233 ? 12.409 12.719 -39.613 1.00 80.88 233 ASN A N 1
ATOM 1882 C CA . ASN A 1 233 ? 11.341 12.666 -40.614 1.00 80.88 233 ASN A CA 1
ATOM 1883 C C . ASN A 1 233 ? 10.041 12.044 -40.077 1.00 80.88 233 ASN A C 1
ATOM 1885 O O . ASN A 1 233 ? 8.956 12.445 -40.484 1.00 80.88 233 ASN A O 1
ATOM 1889 N N . VAL A 1 234 ? 10.127 11.086 -39.151 1.00 80.19 234 VAL A N 1
ATOM 1890 C CA . VAL A 1 234 ? 8.943 10.498 -38.500 1.00 80.19 234 VAL A CA 1
ATOM 1891 C C . VAL A 1 234 ? 8.348 11.468 -37.472 1.00 80.19 234 VAL A C 1
ATOM 1893 O O . VAL A 1 234 ? 7.128 11.611 -37.375 1.00 80.19 234 VAL A O 1
ATOM 1896 N N . TRP A 1 235 ? 9.191 12.170 -36.710 1.00 73.25 235 TRP A N 1
ATOM 1897 C CA . TRP A 1 235 ? 8.735 13.106 -35.680 1.00 73.25 235 TRP A CA 1
ATOM 1898 C C . TRP A 1 235 ? 8.181 14.416 -36.220 1.00 73.25 235 TRP A C 1
ATOM 1900 O O . TRP A 1 235 ? 7.280 14.968 -35.591 1.00 73.25 235 TRP A O 1
ATOM 1910 N N . SER A 1 236 ? 8.646 14.893 -37.376 1.00 71.81 236 SER A N 1
ATOM 1911 C CA . SER A 1 236 ? 8.073 16.072 -38.039 1.00 71.81 236 SER A CA 1
ATOM 1912 C C . SER A 1 236 ? 6.599 15.877 -38.419 1.00 71.81 236 SER A C 1
ATOM 1914 O O . SER A 1 236 ? 5.867 16.851 -38.573 1.00 71.81 236 SER A O 1
ATOM 1916 N N . MET A 1 237 ? 6.136 14.624 -38.486 1.00 74.31 237 MET A N 1
ATOM 1917 C CA . MET A 1 237 ? 4.736 14.258 -38.709 1.00 74.31 237 MET A CA 1
ATOM 1918 C C . MET A 1 237 ? 3.917 14.116 -37.408 1.00 74.31 237 MET A C 1
ATOM 1920 O O . MET A 1 237 ? 2.713 13.869 -37.464 1.00 74.31 237 MET A O 1
ATOM 1924 N N . CYS A 1 238 ? 4.533 14.266 -36.227 1.00 69.50 238 CYS A N 1
ATOM 1925 C CA . CYS A 1 238 ? 3.900 14.063 -34.919 1.00 69.50 238 CYS A CA 1
ATOM 1926 C C . CYS A 1 238 ? 3.748 15.375 -34.125 1.00 69.50 238 CYS A C 1
ATOM 1928 O O . CYS A 1 238 ? 4.710 16.098 -33.884 1.00 69.50 238 CYS A O 1
ATOM 1930 N N . THR A 1 239 ? 2.554 15.642 -33.588 1.00 67.06 239 THR A N 1
ATOM 1931 C CA . THR A 1 239 ? 2.218 16.914 -32.908 1.00 67.06 239 THR A CA 1
ATOM 1932 C C . THR A 1 239 ? 2.790 17.087 -31.494 1.00 67.06 239 THR A C 1
ATOM 1934 O O . THR A 1 239 ? 2.683 18.162 -30.912 1.00 67.06 239 THR A O 1
ATOM 1937 N N . PHE A 1 240 ? 3.394 16.051 -30.908 1.00 67.69 240 PHE A N 1
ATOM 1938 C CA . PHE A 1 240 ? 3.852 16.043 -29.508 1.00 67.69 240 PHE A CA 1
ATOM 1939 C C . PHE A 1 240 ? 5.383 15.993 -29.345 1.00 67.69 240 PHE A C 1
ATOM 1941 O O . PHE A 1 240 ? 5.875 15.816 -28.230 1.00 67.69 240 PHE A O 1
ATOM 1948 N N . HIS A 1 241 ? 6.143 16.192 -30.427 1.00 66.50 241 HIS A N 1
ATOM 1949 C CA . HIS A 1 241 ? 7.611 16.211 -30.421 1.00 66.50 241 HIS A CA 1
ATOM 1950 C C . HIS A 1 241 ? 8.234 17.237 -29.437 1.00 66.50 241 HIS A C 1
ATOM 1952 O O . HIS A 1 241 ? 9.114 16.838 -28.669 1.00 66.50 241 HIS A O 1
ATOM 1958 N N . PRO A 1 242 ? 7.742 18.493 -29.321 1.00 64.44 242 PRO A N 1
ATOM 1959 C CA . PRO A 1 242 ? 8.317 19.478 -28.391 1.00 64.44 242 PRO A CA 1
ATOM 1960 C C . PRO A 1 242 ? 8.212 19.074 -26.912 1.00 64.44 242 PRO A C 1
ATOM 1962 O O . PRO A 1 242 ? 9.098 19.365 -26.111 1.00 64.44 242 PRO A O 1
ATOM 1965 N N . ILE A 1 243 ? 7.144 18.355 -26.546 1.00 63.09 243 ILE A N 1
ATOM 1966 C CA . ILE A 1 243 ? 6.912 17.876 -25.174 1.00 63.09 243 ILE A CA 1
ATOM 1967 C C . ILE A 1 243 ? 7.944 16.805 -24.799 1.00 63.09 243 ILE A C 1
ATOM 1969 O O . ILE A 1 243 ? 8.389 16.742 -23.653 1.00 63.09 243 ILE A O 1
ATOM 1973 N N . ILE A 1 244 ? 8.333 15.964 -25.761 1.00 62.03 244 ILE A N 1
ATOM 1974 C CA . ILE A 1 244 ? 9.300 14.887 -25.540 1.00 62.03 244 ILE A CA 1
ATOM 1975 C C . ILE A 1 244 ? 10.708 15.459 -25.357 1.00 62.03 244 ILE A C 1
ATOM 1977 O O . ILE A 1 244 ? 11.382 15.081 -24.402 1.00 62.03 244 ILE A O 1
ATOM 1981 N N . VAL A 1 245 ? 11.119 16.417 -26.195 1.00 64.00 245 VAL A N 1
ATOM 1982 C CA . VAL A 1 245 ? 12.429 17.084 -26.075 1.00 64.00 245 VAL A CA 1
ATOM 1983 C C . VAL A 1 245 ? 12.571 17.776 -24.711 1.00 64.00 245 VAL A C 1
ATOM 1985 O O . VAL A 1 245 ? 13.566 17.574 -24.016 1.00 64.00 245 VAL A O 1
ATOM 1988 N N . ALA A 1 246 ? 11.536 18.495 -24.260 1.00 59.38 246 ALA A N 1
ATOM 1989 C CA . ALA A 1 246 ? 11.528 19.148 -22.948 1.00 59.38 246 ALA A CA 1
ATOM 1990 C C . ALA A 1 246 ? 11.597 18.156 -21.767 1.00 59.38 246 ALA A C 1
ATOM 1992 O O . ALA A 1 246 ? 12.230 18.440 -20.747 1.00 59.38 246 ALA A O 1
ATOM 1993 N N . ALA A 1 247 ? 10.966 16.983 -21.889 1.00 54.28 247 ALA A N 1
ATOM 1994 C CA . ALA A 1 247 ? 11.012 15.939 -20.863 1.00 54.28 247 ALA A CA 1
ATOM 1995 C C . ALA A 1 247 ? 12.384 15.246 -20.767 1.00 54.28 247 ALA A C 1
ATOM 1997 O O . ALA A 1 247 ? 12.723 14.734 -19.703 1.00 54.28 247 ALA A O 1
ATOM 1998 N N . MET A 1 248 ? 13.168 15.234 -21.850 1.00 55.50 248 MET A N 1
ATOM 1999 C CA . MET A 1 248 ? 14.494 14.607 -21.895 1.00 55.50 248 MET A CA 1
ATOM 2000 C C . MET A 1 248 ? 15.620 15.515 -21.399 1.00 55.50 248 MET A C 1
ATOM 2002 O O . MET A 1 248 ? 16.603 15.009 -20.875 1.00 55.50 248 MET A O 1
ATOM 2006 N N . GLN A 1 249 ? 15.475 16.836 -21.523 1.00 55.31 249 GLN A N 1
ATOM 2007 C CA . GLN A 1 249 ? 16.461 17.806 -21.025 1.00 55.31 249 GLN A CA 1
ATOM 2008 C C . GLN A 1 249 ? 16.422 17.990 -19.495 1.00 55.31 249 GLN A C 1
ATOM 2010 O O . GLN A 1 249 ? 17.382 18.483 -18.916 1.00 55.31 249 GLN A O 1
ATOM 2015 N N . ASN A 1 250 ? 15.324 17.589 -18.842 1.00 44.53 250 ASN A N 1
ATOM 2016 C CA . ASN A 1 250 ? 15.079 17.777 -17.404 1.00 44.53 250 ASN A CA 1
ATOM 2017 C C . ASN A 1 250 ? 14.992 16.451 -16.613 1.00 44.53 250 ASN A C 1
ATOM 2019 O O . ASN A 1 250 ? 14.459 16.437 -15.499 1.00 44.53 250 ASN A O 1
ATOM 2023 N N . GLY A 1 251 ? 15.402 15.328 -17.214 1.00 39.00 251 GLY A N 1
ATOM 2024 C CA . GLY A 1 251 ? 15.209 13.968 -16.693 1.00 39.00 251 GLY A CA 1
ATOM 2025 C C . GLY A 1 251 ? 16.498 13.224 -16.385 1.00 39.00 251 GLY A C 1
ATOM 2026 O O . GLY A 1 251 ? 17.516 13.505 -17.049 1.00 39.00 251 GLY A O 1
#

Radius of gyration: 25.45 Å; chains: 1; bounding box: 48×47×73 Å

Organism: Trifolium pratense (NCBI:txid57577)

Foldseek 3Di:
DDPPQDDLLPDPPVVVLLVVLLVVLCCLQQCCPDPVVVVCCVPFPVPDHSLPTDCDDDHDPSSVSSNVSSVVNQVQ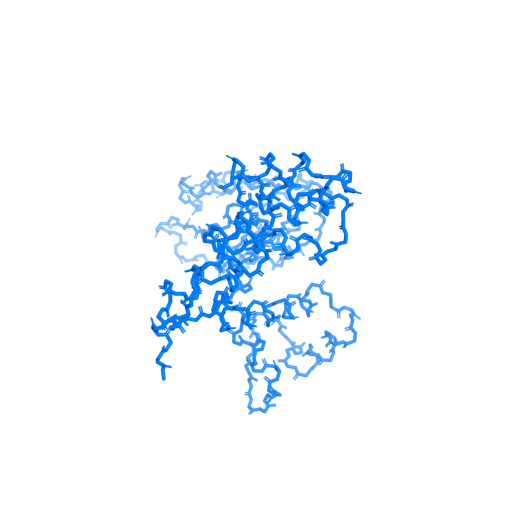KAKDDAQQQVAFPFPGQHFPVSDGFAWDPVQPPDDSNDTPNVQAPRVVRAGVLVVLPVTGDPVRSVRVRVRDGDPPRHDMDMDGPPPPPPPWLLVLLVPDPDPPVVSVVLVCLLVQSHPQVVSCVVSVNDDDQADPQQSPDGRGSCCNQPVPPVNVVVCVPPPCVVSSVVSNVTD

InterPro domains:
  IPR026960 Reverse transcriptase zinc-binding domain [PF13966] (165-235)